Protein AF-A0A640SDG2-F1 (afdb_monomer)

Solvent-accessible surface area (backbone atoms only — not comparable to full-atom values): 14793 Å² total; per-residue (Å²): 145,79,87,80,84,84,84,91,70,93,66,76,89,73,79,76,83,73,79,71,76,51,76,63,56,60,54,54,51,51,50,49,51,54,49,51,52,50,50,49,50,49,53,54,50,51,50,51,49,53,49,52,50,50,52,52,50,49,49,55,51,47,59,53,45,56,62,67,45,41,76,68,78,42,60,81,93,48,42,68,61,50,50,51,50,50,55,52,47,52,52,52,44,48,60,65,62,51,50,73,52,47,65,57,33,44,74,77,31,81,62,46,56,59,52,52,51,54,49,52,51,52,50,51,50,53,59,69,69,43,93,72,77,80,84,62,85,67,74,74,73,64,85,88,71,46,73,69,56,55,52,49,51,50,52,53,49,39,73,68,36,67,65,57,39,50,51,51,66,54,47,55,60,50,54,50,49,52,52,51,50,56,58,48,46,56,56,44,30,74,77,33,64,92,61,23,61,66,54,51,48,50,67,66,42,47,69,62,71,62,52,75,81,80,84,77,86,79,92,82,80,84,82,87,72,86,77,81,80,80,82,84,79,82,84,81,88,79,134

Organism: NCBI:txid285557

Mean predicted aligned error: 16.57 Å

Secondary structure (DSSP, 8-state):
----------------------HHHHHHHHHHHHHHHHHHHHHHHHHHHHHHHHHHHHHHHHHHHHHHHHHHHS-GGGHHHHHHHHHHHHHHHIIIIITTTHHHHHHH-TTHHHHHHHHHHHHHHHHHHS--S----PPPP-TT--HHHHHHHHHHHHHH-HHHHHHHHHHHHHHHHHHHHHHHHHHHHHH-HHHHHHHHHHHHHHHHHTS--TTSS----------------------

Foldseek 3Di:
DDDDDDDDDPPDPPDDPPPPVPVVNVVVVVVVVVVVVVVVCCVVVVVVVVLVVVLVVLVVVLVVCLLVCLPFPDPPVCSVVSVVCVVVVCVCCCLPVVPPCVVVLVVVHVCRSSVVSVVVSVVVVVVVPPDDDDGDPDPPPPPPDDPVNVVVVVVVVCVVDPVSVVVCVVVVVVVVVLVVLVVVLVVCCVVPVPPSVVVVVCNSCVVVVVPDPPPDDDDDDDPPDDDDPPDPDDDDDDD

InterPro domains:
  IPR036259 MFS transporter superfamily [SSF103473] (37-192)

Structure (mmCIF, N/CA/C/O backbone):
data_AF-A0A640SDG2-F1
#
_entry.id   AF-A0A640SDG2-F1
#
loop_
_atom_site.group_PDB
_atom_site.id
_atom_site.type_symbol
_atom_site.label_atom_id
_atom_site.label_alt_id
_atom_site.label_comp_id
_atom_site.label_asym_id
_atom_site.label_entity_id
_atom_site.label_seq_id
_atom_site.pdbx_PDB_ins_code
_atom_site.Cartn_x
_atom_site.Cartn_y
_atom_site.Cartn_z
_atom_site.occupancy
_atom_site.B_iso_or_equiv
_atom_site.auth_seq_id
_atom_site.auth_comp_id
_atom_site.auth_asym_id
_atom_site.auth_atom_id
_atom_site.pdbx_PDB_model_num
ATOM 1 N N . MET A 1 1 ? 44.503 32.042 -88.952 1.00 49.28 1 MET A N 1
ATOM 2 C CA . MET A 1 1 ? 45.101 31.021 -88.069 1.00 49.28 1 MET A CA 1
ATOM 3 C C . MET A 1 1 ? 45.132 31.582 -86.651 1.00 49.28 1 MET A C 1
ATOM 5 O O . MET A 1 1 ? 46.146 32.123 -86.254 1.00 49.28 1 MET A O 1
ATOM 9 N N . THR A 1 2 ? 44.010 31.498 -85.928 1.00 49.41 2 THR A N 1
ATOM 10 C CA . THR A 1 2 ? 43.895 31.666 -84.464 1.00 49.41 2 THR A CA 1
ATOM 11 C C . THR A 1 2 ? 42.605 30.957 -84.025 1.00 49.41 2 THR A C 1
ATOM 13 O O . THR A 1 2 ? 41.501 31.407 -84.318 1.00 49.41 2 THR A O 1
ATOM 16 N N . ARG A 1 3 ? 42.773 29.779 -83.404 1.00 43.50 3 ARG A N 1
ATOM 17 C CA . ARG A 1 3 ? 41.792 29.092 -82.531 1.00 43.50 3 ARG A CA 1
ATOM 18 C C . ARG A 1 3 ? 41.460 30.038 -81.348 1.00 43.50 3 ARG A C 1
ATOM 20 O O . ARG A 1 3 ? 42.256 30.927 -81.083 1.00 43.50 3 ARG A O 1
ATOM 27 N N . SER A 1 4 ? 40.387 29.937 -80.568 1.00 48.06 4 SER A N 1
ATOM 28 C CA . SER A 1 4 ? 39.658 28.763 -80.098 1.00 48.06 4 SER A CA 1
ATOM 29 C C . SER A 1 4 ? 38.317 29.197 -79.498 1.00 48.06 4 SER A C 1
ATOM 31 O O . SER A 1 4 ? 38.231 30.208 -78.811 1.00 48.06 4 SER A O 1
ATOM 33 N N . THR A 1 5 ? 37.304 28.384 -79.749 1.00 53.75 5 THR A N 1
ATOM 34 C CA . THR A 1 5 ? 36.030 28.247 -79.036 1.00 53.75 5 THR A CA 1
ATOM 35 C C . THR A 1 5 ? 36.211 27.693 -77.611 1.00 53.75 5 THR A C 1
ATOM 37 O O . THR A 1 5 ? 37.223 27.033 -77.364 1.00 53.75 5 THR A O 1
ATOM 40 N N . ALA A 1 6 ? 35.163 27.851 -76.780 1.00 49.09 6 ALA A N 1
ATOM 41 C CA . ALA A 1 6 ? 34.964 27.377 -75.390 1.00 49.09 6 ALA A CA 1
ATOM 42 C C . ALA A 1 6 ? 35.659 28.256 -74.326 1.00 49.09 6 ALA A C 1
ATOM 44 O O . ALA A 1 6 ? 36.828 28.569 -74.471 1.00 49.09 6 ALA A O 1
ATOM 45 N N . GLU A 1 7 ? 34.995 28.787 -73.297 1.00 45.97 7 GLU A N 1
ATOM 46 C CA . GLU A 1 7 ? 34.097 28.114 -72.352 1.00 45.97 7 GLU A CA 1
ATOM 47 C C . GLU A 1 7 ? 32.799 28.890 -72.075 1.00 45.97 7 GLU A C 1
ATOM 49 O O . GLU A 1 7 ? 32.779 29.991 -71.525 1.00 45.97 7 GLU A O 1
ATOM 54 N N . VAL A 1 8 ? 31.694 28.232 -72.416 1.00 52.38 8 VAL A N 1
ATOM 55 C CA . VAL A 1 8 ? 30.422 28.324 -71.709 1.00 52.38 8 VAL A CA 1
ATOM 56 C C . VAL A 1 8 ? 30.519 27.314 -70.570 1.00 52.38 8 VAL A C 1
ATOM 58 O O . VAL A 1 8 ? 30.436 26.126 -70.842 1.00 52.38 8 VAL A O 1
ATOM 61 N N . GLU A 1 9 ? 30.731 27.774 -69.337 1.00 45.09 9 GLU A N 1
ATOM 62 C CA . GLU A 1 9 ? 30.294 27.105 -68.099 1.00 45.09 9 GLU A CA 1
ATOM 63 C C . GLU A 1 9 ? 30.591 28.009 -66.891 1.00 45.09 9 GLU A C 1
ATOM 65 O O . GLU A 1 9 ? 31.464 27.763 -66.065 1.00 45.09 9 GLU A O 1
ATOM 70 N N . ALA A 1 10 ? 29.795 29.070 -66.732 1.00 46.94 10 ALA A N 1
ATOM 71 C CA . ALA A 1 10 ? 29.529 29.602 -65.396 1.00 46.94 10 ALA A CA 1
ATOM 72 C C . ALA A 1 10 ? 28.563 28.631 -64.687 1.00 46.94 10 ALA A C 1
ATOM 74 O O . ALA A 1 10 ? 27.404 28.948 -64.422 1.00 46.94 10 ALA A O 1
ATOM 75 N N . GLY A 1 11 ? 29.029 27.395 -64.489 1.00 38.75 11 GLY A N 1
ATOM 76 C CA . GLY A 1 11 ? 28.372 26.374 -63.691 1.00 38.75 11 GLY A CA 1
ATOM 77 C C . GLY A 1 11 ? 28.350 26.844 -62.246 1.00 38.75 11 GLY A C 1
ATOM 78 O O . GLY A 1 11 ? 29.378 27.226 -61.687 1.00 38.75 11 GLY A O 1
ATOM 79 N N . GLY A 1 12 ? 27.155 26.883 -61.662 1.00 46.50 12 GLY A N 1
ATOM 80 C CA . GLY A 1 12 ? 26.954 27.341 -60.299 1.00 46.50 12 GLY A CA 1
ATOM 81 C C . GLY A 1 12 ? 27.865 26.609 -59.319 1.00 46.50 12 GLY A C 1
ATOM 82 O O . GLY A 1 12 ? 27.804 25.390 -59.183 1.00 46.50 12 GLY A O 1
ATOM 83 N N . THR A 1 13 ? 28.644 27.369 -58.555 1.00 45.25 13 THR A N 1
ATOM 84 C CA . THR A 1 13 ? 29.234 26.898 -57.302 1.00 45.25 13 THR A CA 1
ATOM 85 C C . THR A 1 13 ? 28.140 26.850 -56.234 1.00 45.25 13 THR A C 1
ATOM 87 O O . THR A 1 13 ? 28.127 27.626 -55.280 1.00 45.25 13 THR A O 1
ATOM 90 N N . ALA A 1 14 ? 27.173 25.960 -56.438 1.00 52.59 14 ALA A N 1
ATOM 91 C CA . ALA A 1 14 ? 26.282 25.459 -55.411 1.00 52.59 14 ALA A CA 1
ATOM 92 C C . ALA A 1 14 ? 26.784 24.059 -55.032 1.00 52.59 14 ALA A C 1
ATOM 94 O O . ALA A 1 14 ? 26.718 23.130 -55.831 1.00 52.59 14 ALA A O 1
ATOM 95 N N . GLY A 1 15 ? 27.298 23.924 -53.809 1.00 49.06 15 GLY A N 1
ATOM 96 C CA . GLY A 1 15 ? 27.843 22.677 -53.264 1.00 49.06 15 GLY A CA 1
ATOM 97 C C . GLY A 1 15 ? 29.372 22.627 -53.378 1.00 49.06 15 GLY A C 1
ATOM 98 O O . GLY A 1 15 ? 29.933 22.907 -54.421 1.00 49.06 15 GLY A O 1
ATOM 99 N N . ALA A 1 16 ? 30.151 22.332 -52.347 1.00 45.22 16 ALA A N 1
ATOM 100 C CA . ALA A 1 16 ? 29.844 21.716 -51.076 1.00 45.22 16 ALA A CA 1
ATOM 101 C C . ALA A 1 16 ? 30.536 22.522 -49.974 1.00 45.22 16 ALA A C 1
ATOM 103 O O . ALA A 1 16 ? 31.747 22.426 -49.777 1.00 45.22 16 ALA A O 1
ATOM 104 N N . GLY A 1 17 ? 29.750 23.291 -49.217 1.00 45.50 17 GLY A N 1
ATOM 105 C CA . GLY A 1 17 ? 30.105 23.561 -47.834 1.00 45.50 17 GLY A CA 1
ATOM 106 C C . GLY A 1 17 ? 30.138 22.205 -47.154 1.00 45.50 17 GLY A C 1
ATOM 107 O O . GLY A 1 17 ? 29.093 21.685 -46.770 1.00 45.50 17 GLY A O 1
ATOM 108 N N . ALA A 1 18 ? 31.318 21.586 -47.121 1.00 46.66 18 ALA A N 1
ATOM 109 C CA . ALA A 1 18 ? 31.567 20.428 -46.298 1.00 46.66 18 ALA A CA 1
ATOM 110 C C . ALA A 1 18 ? 31.087 20.831 -44.907 1.00 46.66 18 ALA A C 1
ATOM 112 O O . ALA A 1 18 ? 31.682 21.699 -44.268 1.00 46.66 18 ALA A O 1
ATOM 113 N N . LEU A 1 19 ? 29.953 20.265 -44.489 1.00 52.53 19 LEU A N 1
ATOM 114 C CA . LEU A 1 19 ? 29.495 20.262 -43.111 1.00 52.53 19 LEU A CA 1
ATOM 115 C C . LEU A 1 19 ? 30.551 19.468 -42.350 1.00 52.53 19 LEU A C 1
ATOM 117 O O . LEU A 1 19 ? 30.373 18.292 -42.041 1.00 52.53 19 LEU A O 1
ATOM 121 N N . THR A 1 20 ? 31.712 20.084 -42.143 1.00 53.16 20 THR A N 1
ATOM 122 C CA . THR A 1 20 ? 32.760 19.548 -41.309 1.00 53.16 20 THR A CA 1
ATOM 123 C C . THR A 1 20 ? 32.143 19.568 -39.932 1.00 53.16 20 THR A C 1
ATOM 125 O O . THR A 1 20 ? 31.891 20.600 -39.312 1.00 53.16 20 THR A O 1
ATOM 128 N N . TRP A 1 21 ? 31.724 18.387 -39.517 1.00 57.94 21 TRP A N 1
ATOM 129 C CA . TRP A 1 21 ? 31.191 18.133 -38.203 1.00 57.94 21 TRP A CA 1
ATOM 130 C C . TRP A 1 21 ? 32.343 18.412 -37.236 1.00 57.94 21 TRP A C 1
ATOM 132 O O . TRP A 1 21 ? 33.214 17.575 -37.014 1.00 57.94 21 TRP A O 1
ATOM 142 N N . HIS A 1 22 ? 32.440 19.657 -36.769 1.00 62.84 22 HIS A N 1
ATOM 143 C CA . HIS A 1 22 ? 33.517 20.095 -35.895 1.00 62.84 22 HIS A CA 1
ATOM 144 C C . HIS A 1 22 ? 33.451 19.204 -34.652 1.00 62.84 22 HIS A C 1
ATOM 146 O O . HIS A 1 22 ? 32.383 19.079 -34.055 1.00 62.84 22 HIS A O 1
ATOM 152 N N . GLY A 1 23 ? 34.561 18.580 -34.243 1.00 65.00 23 GLY A N 1
ATOM 153 C CA . GLY A 1 23 ? 34.594 17.609 -33.135 1.00 65.00 23 GLY A CA 1
ATOM 154 C C . GLY A 1 23 ? 33.992 18.105 -31.804 1.00 65.00 23 GLY A C 1
ATOM 155 O O . GLY A 1 23 ? 33.688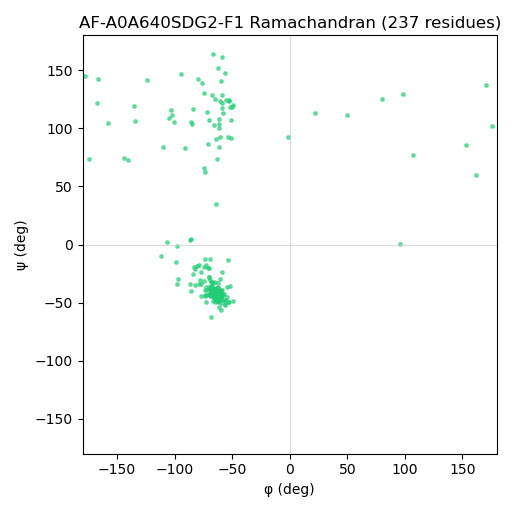 17.303 -30.924 1.00 65.00 23 GLY A O 1
ATOM 156 N N . GLY A 1 24 ? 33.754 19.414 -31.661 1.00 73.88 24 GLY A N 1
ATOM 157 C CA . GLY A 1 24 ? 32.971 20.004 -30.573 1.00 73.88 24 GLY A CA 1
ATOM 158 C C . GLY A 1 24 ? 31.475 19.655 -30.592 1.00 73.88 24 GLY A C 1
ATOM 159 O O . GLY A 1 24 ? 30.906 19.429 -29.527 1.00 73.88 24 GLY A O 1
ATOM 160 N N . PHE A 1 25 ? 30.839 19.535 -31.762 1.00 78.25 25 PHE A N 1
ATOM 161 C CA . PHE A 1 25 ? 29.411 19.213 -31.869 1.00 78.25 25 PHE A CA 1
ATOM 162 C C . PHE A 1 25 ? 29.109 17.803 -31.345 1.00 78.25 25 PHE A C 1
ATOM 164 O O . PHE A 1 25 ? 28.168 17.630 -30.578 1.00 78.25 25 PHE A O 1
ATOM 171 N N . GLY A 1 26 ? 29.957 16.815 -31.648 1.00 79.19 26 GLY A N 1
ATOM 172 C CA . GLY A 1 26 ? 29.796 15.453 -31.123 1.00 79.19 26 GLY A CA 1
ATOM 173 C C . GLY A 1 26 ? 29.890 15.366 -29.601 1.00 79.19 26 GLY A C 1
ATOM 174 O O . GLY A 1 26 ? 29.133 14.629 -28.975 1.00 79.19 26 GLY A O 1
ATOM 175 N N . ARG A 1 27 ? 30.765 16.172 -28.986 1.00 84.56 27 ARG A N 1
ATOM 176 C CA . ARG A 1 27 ? 30.895 16.249 -27.522 1.00 84.56 27 ARG A CA 1
ATOM 177 C C . ARG A 1 27 ? 29.683 16.918 -26.877 1.00 84.56 27 ARG A C 1
ATOM 179 O O . ARG A 1 27 ? 29.195 16.426 -25.864 1.00 84.56 27 ARG A O 1
ATOM 186 N N . LEU A 1 28 ? 29.183 18.004 -27.468 1.00 87.25 28 LEU A N 1
ATOM 187 C CA . LEU A 1 28 ? 27.978 18.692 -26.994 1.00 87.25 28 LEU A CA 1
ATOM 188 C C . LEU A 1 28 ? 26.733 17.813 -27.144 1.00 87.25 28 LEU A C 1
ATOM 190 O O . LEU A 1 28 ? 25.933 17.715 -26.217 1.00 87.25 28 LEU A O 1
ATOM 194 N N . TRP A 1 29 ? 26.600 17.126 -28.278 1.00 86.75 29 TRP A N 1
ATOM 195 C CA . TRP A 1 29 ? 25.501 16.203 -28.532 1.00 86.75 29 TRP A CA 1
ATOM 196 C C . TRP A 1 29 ? 25.543 14.995 -27.587 1.00 86.75 29 TRP A C 1
ATOM 198 O O . TRP A 1 29 ? 24.527 14.656 -26.987 1.00 86.75 29 TRP A O 1
ATOM 208 N N . GLY A 1 30 ? 26.722 14.403 -27.364 1.00 84.06 30 GLY A N 1
ATOM 209 C CA . GLY A 1 30 ? 26.905 13.317 -26.397 1.00 84.06 30 GLY A CA 1
ATOM 210 C C . GLY A 1 30 ? 26.589 13.738 -24.958 1.00 84.06 30 GLY A C 1
ATOM 211 O O . GLY A 1 30 ? 25.882 13.023 -24.253 1.00 84.06 30 GLY A O 1
ATOM 212 N N . ALA A 1 31 ? 27.033 14.925 -24.532 1.00 87.56 31 ALA A N 1
ATOM 213 C CA . ALA A 1 31 ? 26.693 15.474 -23.218 1.00 87.56 31 ALA A CA 1
ATOM 214 C C . ALA A 1 31 ? 25.181 15.719 -23.069 1.00 87.56 31 ALA A C 1
ATOM 216 O O . ALA A 1 31 ? 24.605 15.395 -22.031 1.00 87.56 31 ALA A O 1
ATOM 217 N N . ALA A 1 32 ? 24.523 16.233 -24.113 1.00 83.25 32 ALA A N 1
ATOM 218 C CA . ALA A 1 32 ? 23.078 16.431 -24.124 1.00 83.25 32 ALA A CA 1
ATOM 219 C C . ALA A 1 32 ? 22.311 15.100 -24.072 1.00 83.25 32 ALA A C 1
ATOM 221 O O . ALA A 1 32 ? 21.354 14.986 -23.311 1.00 83.25 32 ALA A O 1
ATOM 222 N N . ALA A 1 33 ? 22.748 14.082 -24.819 1.00 80.81 33 ALA A N 1
ATOM 223 C CA . ALA A 1 33 ? 22.153 12.748 -24.789 1.00 80.81 33 ALA A CA 1
ATOM 224 C C . ALA A 1 33 ? 22.291 12.096 -23.403 1.00 80.81 33 ALA A C 1
ATOM 226 O O . ALA A 1 33 ? 21.307 11.602 -22.858 1.00 80.81 33 ALA A O 1
ATOM 227 N N . VAL A 1 34 ? 23.478 12.169 -22.790 1.00 87.06 34 VAL A N 1
ATOM 228 C CA . VAL A 1 34 ? 23.730 11.658 -21.431 1.00 87.06 34 VAL A CA 1
ATOM 229 C C . VAL A 1 34 ? 22.912 12.416 -20.382 1.00 87.06 34 VAL A C 1
ATOM 231 O O . VAL A 1 34 ? 22.316 11.789 -19.508 1.00 87.06 34 VAL A O 1
ATOM 234 N N . SER A 1 35 ? 22.823 13.747 -20.480 1.00 89.38 35 SER A N 1
ATOM 235 C CA . SER A 1 35 ? 21.997 14.556 -19.574 1.00 89.38 35 SER A CA 1
ATOM 236 C C . SER A 1 35 ? 20.523 14.191 -19.695 1.00 89.38 35 SER A C 1
ATOM 238 O O . SER A 1 35 ? 19.885 13.915 -18.689 1.00 89.38 35 SER A O 1
ATOM 240 N N . ARG A 1 36 ? 19.988 14.122 -20.921 1.00 82.81 36 ARG A N 1
ATOM 241 C CA . ARG A 1 36 ? 18.572 13.804 -21.163 1.00 82.81 36 ARG A CA 1
ATOM 242 C C . ARG A 1 36 ? 18.220 12.380 -20.767 1.00 82.81 36 ARG A C 1
ATOM 244 O O . ARG A 1 36 ? 17.119 12.149 -20.280 1.00 82.81 36 ARG A O 1
ATOM 251 N N . PHE A 1 37 ? 19.153 11.447 -20.923 1.00 77.44 37 PHE A N 1
ATOM 252 C CA . PHE A 1 37 ? 19.015 10.099 -20.390 1.00 77.44 37 PHE A CA 1
ATOM 253 C C . PHE A 1 37 ? 18.956 10.109 -18.856 1.00 77.44 37 PHE A C 1
ATOM 255 O O . PHE A 1 37 ? 18.077 9.480 -18.273 1.00 77.44 37 PHE A O 1
ATOM 262 N N . GLY A 1 38 ? 19.827 10.882 -18.200 1.00 79.12 38 GLY A N 1
ATOM 263 C CA . GLY A 1 38 ? 19.798 11.089 -16.750 1.00 79.12 38 GLY A CA 1
ATOM 264 C C . GLY A 1 38 ? 18.514 11.761 -16.253 1.00 79.12 38 GLY A C 1
ATOM 265 O O . GLY A 1 38 ? 17.973 11.348 -15.231 1.00 79.12 38 GLY A O 1
ATOM 266 N N . ASP A 1 39 ? 17.994 12.748 -16.983 1.00 80.19 39 ASP A N 1
ATOM 267 C CA . ASP A 1 39 ? 16.737 13.435 -16.672 1.00 80.19 39 ASP A CA 1
ATOM 268 C C . ASP A 1 39 ? 15.530 12.510 -16.849 1.00 80.19 39 ASP A C 1
ATOM 270 O O . ASP A 1 39 ? 14.632 12.512 -16.011 1.00 80.19 39 ASP A O 1
ATOM 274 N N . ALA A 1 40 ? 15.529 11.681 -17.898 1.00 70.81 40 ALA A N 1
ATOM 275 C CA . ALA A 1 40 ? 14.506 10.663 -18.108 1.00 70.81 40 ALA A CA 1
ATOM 276 C C . ALA A 1 40 ? 14.516 9.640 -16.966 1.00 70.81 40 ALA A C 1
ATOM 278 O O . ALA A 1 40 ? 13.479 9.423 -16.347 1.00 70.81 40 ALA A O 1
ATOM 279 N N . LEU A 1 41 ? 15.693 9.103 -16.618 1.00 75.06 41 LEU A N 1
ATOM 280 C CA . LEU A 1 41 ? 15.877 8.198 -15.480 1.00 75.06 41 LEU A CA 1
ATOM 281 C C . LEU A 1 41 ? 15.405 8.825 -14.171 1.00 75.06 41 LEU A C 1
ATOM 283 O O . LEU A 1 41 ? 14.670 8.189 -13.426 1.00 75.06 41 LEU A O 1
ATOM 287 N N . ARG A 1 42 ? 15.797 10.067 -13.877 1.00 76.69 42 ARG A N 1
ATOM 288 C CA . ARG A 1 42 ? 15.385 10.756 -12.647 1.00 76.69 42 ARG A CA 1
ATOM 289 C C . ARG A 1 42 ? 13.890 11.022 -12.631 1.00 76.69 42 ARG A C 1
ATOM 291 O O . ARG A 1 42 ? 13.259 10.748 -11.621 1.00 76.69 42 ARG A O 1
ATOM 298 N N . GLY A 1 43 ? 13.329 11.518 -13.729 1.00 76.31 43 GLY A N 1
ATOM 299 C CA . GLY A 1 43 ? 11.905 11.805 -13.842 1.00 76.31 43 GLY A CA 1
ATOM 300 C C . GLY A 1 43 ? 11.068 10.550 -13.628 1.00 76.31 43 GLY A C 1
ATOM 301 O O . GLY A 1 43 ? 10.252 10.506 -12.715 1.00 76.31 43 GLY A O 1
ATOM 302 N N . THR A 1 44 ? 11.309 9.494 -14.406 1.00 80.06 44 THR A N 1
ATOM 303 C CA . THR A 1 44 ? 10.496 8.278 -14.316 1.00 80.06 44 THR A CA 1
ATOM 304 C C . THR A 1 44 ? 10.793 7.473 -13.056 1.00 80.06 44 THR A C 1
ATOM 306 O O . THR A 1 44 ? 9.854 7.040 -12.393 1.00 80.06 44 THR A O 1
ATOM 309 N N . ALA A 1 45 ? 12.062 7.289 -12.676 1.00 81.75 45 ALA A N 1
ATOM 310 C CA . ALA A 1 45 ? 12.395 6.478 -11.506 1.00 81.75 45 ALA A CA 1
ATOM 311 C C . ALA A 1 45 ? 11.963 7.153 -10.201 1.00 81.75 45 ALA A C 1
ATOM 313 O O . ALA A 1 45 ? 11.383 6.483 -9.353 1.00 81.75 45 ALA A O 1
ATOM 314 N N . LEU A 1 46 ? 12.179 8.465 -10.031 1.00 86.00 46 LEU A N 1
ATOM 315 C CA . LEU A 1 46 ? 11.733 9.150 -8.812 1.00 86.00 46 LEU A CA 1
ATOM 316 C C . LEU A 1 46 ? 10.211 9.201 -8.725 1.00 86.00 46 LEU A C 1
ATOM 318 O O . LEU A 1 46 ? 9.676 9.002 -7.640 1.00 86.00 46 LEU A O 1
ATOM 322 N N . SER A 1 47 ? 9.506 9.416 -9.839 1.00 83.88 47 SER A N 1
ATOM 323 C CA . SER A 1 47 ? 8.041 9.371 -9.842 1.00 83.88 47 SER A CA 1
ATOM 324 C C . SER A 1 47 ? 7.506 7.983 -9.497 1.00 83.88 47 SER A C 1
ATOM 326 O O . SER A 1 47 ? 6.581 7.884 -8.697 1.00 83.88 47 SER A O 1
ATOM 328 N N . LEU A 1 48 ? 8.101 6.912 -10.032 1.00 84.94 48 LEU A N 1
ATOM 329 C CA . LEU A 1 48 ? 7.707 5.541 -9.693 1.00 84.94 48 LEU A CA 1
ATOM 330 C C . LEU A 1 48 ? 8.049 5.178 -8.245 1.00 84.94 48 LEU A C 1
ATOM 332 O O . LEU A 1 48 ? 7.241 4.532 -7.581 1.00 84.94 48 LEU A O 1
ATOM 336 N N . LEU A 1 49 ? 9.198 5.623 -7.731 1.00 87.81 49 LEU A N 1
ATOM 337 C CA . LEU A 1 49 ? 9.564 5.450 -6.324 1.00 87.81 49 LEU A CA 1
ATOM 338 C C . LEU A 1 49 ? 8.599 6.199 -5.407 1.00 87.81 49 LEU A C 1
ATOM 340 O O . LEU A 1 49 ? 8.110 5.622 -4.442 1.00 87.81 49 LEU A O 1
ATOM 344 N N . ALA A 1 50 ? 8.287 7.457 -5.722 1.00 89.44 50 ALA A N 1
ATOM 345 C CA . ALA A 1 50 ? 7.340 8.259 -4.957 1.00 89.44 50 ALA A CA 1
ATOM 346 C C . ALA A 1 50 ? 5.935 7.640 -4.974 1.00 89.44 50 ALA A C 1
ATOM 348 O O . ALA A 1 50 ? 5.288 7.572 -3.931 1.00 89.44 50 ALA A O 1
ATOM 349 N N . LEU A 1 51 ? 5.484 7.145 -6.130 1.00 89.62 51 LEU A N 1
ATOM 350 C CA . LEU A 1 51 ? 4.197 6.467 -6.268 1.00 89.62 51 LEU A CA 1
ATOM 351 C C . LEU A 1 51 ? 4.162 5.158 -5.472 1.00 89.62 51 LEU A C 1
ATOM 353 O O . LEU A 1 51 ? 3.252 4.956 -4.677 1.00 89.62 51 LEU A O 1
ATOM 357 N N . SER A 1 52 ? 5.174 4.303 -5.628 1.00 88.00 52 SER A N 1
ATOM 358 C CA . SER A 1 52 ? 5.269 3.029 -4.902 1.00 88.00 52 SER A CA 1
ATOM 359 C C . SER A 1 52 ? 5.334 3.254 -3.391 1.00 88.00 52 SER A C 1
ATOM 361 O O . SER A 1 52 ? 4.681 2.551 -2.624 1.00 88.00 52 SER A O 1
ATOM 363 N N . PHE A 1 53 ? 6.068 4.281 -2.956 1.00 92.00 53 PHE A N 1
ATOM 364 C CA . PHE A 1 53 ? 6.124 4.700 -1.560 1.00 92.00 53 PHE A CA 1
ATOM 365 C C . PHE A 1 53 ? 4.756 5.161 -1.047 1.00 92.00 53 PHE A C 1
ATOM 367 O O . PHE A 1 53 ? 4.340 4.757 0.040 1.00 92.00 53 PHE A O 1
ATOM 374 N N . ALA A 1 54 ? 4.037 5.977 -1.822 1.00 93.31 54 ALA A N 1
ATOM 375 C CA . ALA A 1 54 ? 2.705 6.448 -1.457 1.00 93.31 54 ALA A CA 1
ATOM 376 C C . ALA A 1 54 ? 1.704 5.288 -1.332 1.00 93.31 54 ALA A C 1
ATOM 378 O O . ALA A 1 54 ? 0.998 5.207 -0.329 1.00 93.31 54 ALA A O 1
ATOM 379 N N . LEU A 1 55 ? 1.692 4.367 -2.299 1.00 89.94 55 LEU A N 1
ATOM 380 C CA . LEU A 1 55 ? 0.815 3.192 -2.287 1.00 89.94 55 LEU A CA 1
ATOM 381 C C . LEU A 1 55 ? 1.135 2.260 -1.111 1.00 89.94 55 LEU A C 1
ATOM 383 O O . LEU A 1 55 ? 0.240 1.895 -0.357 1.00 89.94 55 LEU A O 1
ATOM 387 N N . THR A 1 56 ? 2.418 1.980 -0.859 1.00 90.31 56 THR A N 1
ATOM 388 C CA . THR A 1 56 ? 2.854 1.160 0.291 1.00 90.31 56 THR A CA 1
ATOM 389 C C . THR A 1 56 ? 2.483 1.804 1.628 1.00 90.31 56 THR A C 1
ATOM 391 O O . THR A 1 56 ? 2.071 1.132 2.575 1.00 90.31 56 THR A O 1
ATOM 394 N N . THR A 1 57 ? 2.610 3.129 1.722 1.00 92.19 57 THR A N 1
ATOM 395 C CA . THR A 1 57 ? 2.186 3.877 2.911 1.00 92.19 57 THR A CA 1
ATOM 396 C C . THR A 1 57 ? 0.685 3.730 3.126 1.00 92.19 57 THR A C 1
ATOM 398 O O . THR A 1 57 ? 0.246 3.478 4.246 1.00 92.19 57 THR A O 1
ATOM 401 N N . LEU A 1 58 ? -0.104 3.855 2.059 1.00 90.62 58 LEU A N 1
ATOM 402 C CA . LEU A 1 58 ? -1.552 3.725 2.127 1.00 90.62 58 LEU A CA 1
ATOM 403 C C . LEU A 1 58 ? -1.980 2.303 2.513 1.00 90.62 58 LEU A C 1
ATOM 405 O O . LEU A 1 58 ? -2.858 2.160 3.362 1.00 90.62 58 LEU A O 1
ATOM 409 N N . GLN A 1 59 ? -1.286 1.282 2.004 1.00 90.19 59 GLN A N 1
ATOM 410 C CA . GLN A 1 59 ? -1.438 -0.112 2.433 1.00 90.19 59 GLN A CA 1
ATOM 411 C C . GLN A 1 59 ? -1.222 -0.271 3.927 1.00 90.19 59 GLN A C 1
ATOM 413 O O . GLN A 1 59 ? -2.080 -0.769 4.647 1.00 90.19 59 GLN A O 1
ATOM 418 N N . THR A 1 60 ? -0.092 0.243 4.407 1.00 90.75 60 THR A N 1
ATOM 419 C CA . THR A 1 60 ? 0.295 0.136 5.811 1.00 90.75 60 THR A CA 1
ATOM 420 C C . THR A 1 60 ? -0.736 0.821 6.708 1.00 90.75 60 THR A C 1
ATOM 422 O O . THR A 1 60 ? -1.085 0.315 7.773 1.00 90.75 60 THR A O 1
ATOM 425 N N . LEU A 1 61 ? -1.249 1.982 6.294 1.00 89.75 61 LEU A N 1
ATOM 426 C CA . LEU A 1 61 ? -2.314 2.680 7.015 1.00 89.75 61 LEU A CA 1
ATOM 427 C C . LEU A 1 61 ? -3.618 1.883 7.015 1.00 89.75 61 LEU A C 1
ATOM 429 O O . LEU A 1 61 ? -4.266 1.807 8.055 1.00 89.75 61 LEU A O 1
ATOM 433 N N . PHE A 1 62 ? -3.988 1.288 5.882 1.00 88.88 62 PHE A N 1
ATOM 434 C CA . PHE A 1 62 ? -5.187 0.468 5.762 1.00 88.88 62 PHE A CA 1
ATOM 435 C C . PHE A 1 62 ? -5.123 -0.773 6.659 1.00 88.88 62 PHE A C 1
ATOM 437 O O . PHE A 1 62 ? -6.050 -0.995 7.433 1.00 88.88 62 PHE A O 1
ATOM 444 N N . ASP A 1 63 ? -4.022 -1.525 6.638 1.00 90.31 63 ASP A N 1
ATOM 445 C CA . ASP A 1 63 ? -3.851 -2.738 7.449 1.00 90.31 63 ASP A CA 1
ATOM 446 C C . ASP A 1 63 ? -3.907 -2.429 8.957 1.00 90.31 63 ASP A C 1
ATOM 448 O O . ASP A 1 63 ? -4.589 -3.107 9.736 1.00 90.31 63 ASP A O 1
ATOM 452 N N . ASN A 1 64 ? -3.251 -1.339 9.372 1.00 89.75 64 ASN A N 1
ATOM 453 C CA . ASN A 1 64 ? -3.304 -0.860 10.753 1.00 89.75 64 ASN A CA 1
ATOM 454 C C . ASN A 1 64 ? -4.706 -0.361 11.137 1.00 89.75 64 ASN A C 1
ATOM 456 O O . ASN A 1 64 ? -5.162 -0.597 12.253 1.00 89.75 64 ASN A O 1
ATOM 460 N N . ALA A 1 65 ? -5.410 0.321 10.231 1.00 88.06 65 ALA A N 1
ATOM 461 C CA . ALA A 1 65 ? -6.766 0.799 10.484 1.00 88.06 65 ALA A CA 1
ATOM 462 C C . ALA A 1 65 ? -7.773 -0.357 10.572 1.00 88.06 65 ALA A C 1
ATOM 464 O O . ALA A 1 65 ? -8.610 -0.357 11.471 1.00 88.06 65 ALA A O 1
ATOM 465 N N . ALA A 1 66 ? -7.680 -1.352 9.687 1.00 88.94 66 ALA A N 1
ATOM 466 C CA . ALA A 1 66 ? -8.572 -2.508 9.662 1.00 88.94 66 ALA A CA 1
ATOM 467 C C . ALA A 1 66 ? -8.514 -3.293 10.981 1.00 88.94 66 ALA A C 1
ATOM 469 O O . ALA A 1 66 ? -9.549 -3.638 11.552 1.00 88.94 66 ALA A O 1
ATOM 470 N N . THR A 1 67 ? -7.306 -3.504 11.508 1.00 89.19 67 THR A N 1
ATOM 471 C CA . THR A 1 67 ? -7.095 -4.179 12.796 1.00 89.19 67 THR A CA 1
ATOM 472 C C . THR A 1 67 ? -7.478 -3.296 13.989 1.00 89.19 67 THR A C 1
ATOM 474 O O . THR A 1 67 ? -8.109 -3.780 14.929 1.00 89.19 67 THR A O 1
ATOM 477 N N . ALA A 1 68 ? -7.184 -1.991 13.950 1.00 88.88 68 ALA A N 1
ATOM 478 C CA . ALA A 1 68 ? -7.539 -1.055 15.022 1.00 88.88 68 ALA A CA 1
ATOM 479 C C . ALA A 1 68 ? -9.051 -0.784 15.138 1.00 88.88 68 ALA A C 1
ATOM 481 O O . ALA A 1 68 ? -9.544 -0.519 16.236 1.00 88.88 68 ALA A O 1
ATOM 482 N N . LEU A 1 69 ? -9.792 -0.847 14.027 1.00 86.06 69 LEU A N 1
ATOM 483 C CA . LEU A 1 69 ? -11.247 -0.661 13.992 1.00 86.06 69 LEU A CA 1
ATOM 484 C C . LEU A 1 69 ? -12.020 -1.927 14.369 1.00 86.06 69 LEU A C 1
ATOM 486 O O . LEU A 1 69 ? -13.167 -1.830 14.799 1.00 86.06 69 LEU A O 1
ATOM 490 N N . LEU A 1 70 ? -11.406 -3.106 14.259 1.00 89.19 70 LEU A N 1
ATOM 491 C CA . LEU A 1 70 ? -12.036 -4.385 14.578 1.00 89.19 70 LEU A CA 1
ATOM 492 C C . LEU A 1 70 ? -12.739 -4.427 15.959 1.00 89.19 70 LEU A C 1
ATOM 494 O O . LEU A 1 70 ? -13.915 -4.795 15.997 1.00 89.19 70 LEU A O 1
ATOM 498 N N . PRO A 1 71 ? -12.113 -3.995 17.079 1.00 87.06 71 PRO A N 1
ATOM 499 C CA . PRO A 1 71 ? -12.759 -3.976 18.398 1.00 87.06 71 PRO A CA 1
ATOM 500 C C . PRO A 1 71 ? -13.883 -2.947 18.549 1.00 87.06 71 PRO A C 1
ATOM 502 O O . PRO A 1 71 ? -14.616 -2.984 19.534 1.00 87.06 71 PRO A O 1
ATOM 505 N N . VAL A 1 72 ? -14.007 -2.012 17.606 1.00 85.25 72 VAL A N 1
ATOM 506 C CA . VAL A 1 72 ? -15.067 -0.999 17.578 1.00 85.25 72 VAL A CA 1
ATOM 507 C C . VAL A 1 72 ? -16.303 -1.552 16.862 1.00 85.25 72 VAL A C 1
ATOM 509 O O . VAL A 1 72 ? -17.423 -1.249 17.257 1.00 85.25 72 VAL A O 1
ATOM 512 N N . VAL A 1 73 ? -16.119 -2.397 15.844 1.00 84.44 73 VAL A N 1
ATOM 513 C CA . VAL A 1 73 ? -17.210 -2.881 14.977 1.00 84.44 73 VAL A CA 1
ATOM 514 C C . VAL A 1 73 ? -17.749 -4.269 15.344 1.00 84.44 73 VAL A C 1
ATOM 516 O O . VAL A 1 73 ? -18.827 -4.637 14.881 1.00 84.44 73 VAL A O 1
ATOM 519 N N . VAL A 1 74 ? -17.037 -5.041 16.172 1.00 87.69 74 VAL A N 1
ATOM 520 C CA . VAL A 1 74 ? -17.425 -6.405 16.576 1.00 87.69 74 VAL A CA 1
ATOM 521 C C . VAL A 1 74 ? -17.508 -6.518 18.110 1.00 87.69 74 VAL A C 1
ATOM 523 O O . VAL A 1 74 ? -16.670 -5.941 18.803 1.00 87.69 74 VAL A O 1
ATOM 526 N N . PRO A 1 75 ? -18.488 -7.259 18.672 1.00 88.12 75 PRO A N 1
ATOM 527 C CA . PRO A 1 75 ? -18.542 -7.551 20.108 1.00 88.12 75 PRO A CA 1
ATOM 528 C C . PRO A 1 75 ? -17.324 -8.360 20.592 1.00 88.12 75 PRO A C 1
ATOM 530 O O . PRO A 1 75 ? -16.742 -9.136 19.832 1.00 88.12 75 PRO A O 1
ATOM 533 N N . GLN A 1 76 ? -16.951 -8.192 21.869 1.00 88.88 76 GLN A N 1
ATOM 534 C CA . GLN A 1 76 ? -15.723 -8.748 22.467 1.00 88.88 76 GLN A CA 1
ATOM 535 C C . GLN A 1 76 ? -15.597 -10.269 22.280 1.00 88.88 76 GLN A C 1
ATOM 537 O O . GLN A 1 76 ? -14.506 -10.768 22.018 1.00 88.88 76 GLN A O 1
ATOM 542 N N . GLU A 1 77 ? -16.711 -10.998 22.346 1.00 92.38 77 GLU A N 1
ATOM 543 C CA . GLU A 1 77 ? -16.756 -12.463 22.276 1.00 92.38 77 GLU A CA 1
ATOM 544 C C . GLU A 1 77 ? -16.442 -13.002 20.872 1.00 92.38 77 GLU A C 1
ATOM 546 O O . GLU A 1 77 ? -16.086 -14.168 20.717 1.00 92.38 77 GLU A O 1
ATOM 551 N N . ALA A 1 78 ? -16.574 -12.164 19.840 1.00 92.00 78 ALA A N 1
ATOM 552 C CA . ALA A 1 78 ? -16.333 -12.538 18.450 1.00 92.00 78 ALA A CA 1
ATOM 553 C C . ALA A 1 78 ? -15.025 -11.958 17.882 1.00 92.00 78 ALA A C 1
ATOM 555 O O . ALA A 1 78 ? -14.736 -12.186 16.706 1.00 92.00 78 ALA A O 1
ATOM 556 N N . LEU A 1 79 ? -14.226 -11.237 18.682 1.00 92.38 79 LEU A N 1
ATOM 557 C CA . LEU A 1 79 ? -13.008 -10.568 18.207 1.00 92.38 79 LEU A CA 1
ATOM 558 C C . LEU A 1 79 ? -11.958 -11.535 17.678 1.00 92.38 79 LEU A C 1
ATOM 560 O O . LEU A 1 79 ? -11.402 -11.282 16.614 1.00 92.38 79 LEU A O 1
ATOM 564 N N . ASP A 1 80 ? -11.734 -12.655 18.359 1.00 94.12 80 ASP A N 1
ATOM 565 C CA . ASP A 1 80 ? -10.742 -13.641 17.925 1.00 94.12 80 ASP A CA 1
ATOM 566 C C . ASP A 1 80 ? -11.107 -14.217 16.553 1.00 94.12 80 ASP A C 1
ATOM 568 O O . ASP A 1 80 ? -10.280 -14.272 15.640 1.00 94.12 80 ASP A O 1
ATOM 572 N N . LEU A 1 81 ? -12.384 -14.567 16.371 1.00 94.06 81 LEU A N 1
ATOM 573 C CA . LEU A 1 81 ? -12.895 -15.077 15.102 1.00 94.06 81 LEU A CA 1
ATOM 574 C C . LEU A 1 81 ? -12.869 -14.002 14.007 1.00 94.06 81 LEU A C 1
ATOM 576 O O . LEU A 1 81 ? -12.540 -14.302 12.859 1.00 94.06 81 LEU A O 1
ATOM 580 N N . ALA A 1 82 ? -13.215 -12.758 14.337 1.00 90.25 82 ALA A N 1
ATOM 581 C CA . ALA A 1 82 ? -13.175 -11.646 13.396 1.00 90.25 82 ALA A CA 1
ATOM 582 C C . ALA A 1 82 ? -11.737 -11.320 12.963 1.00 90.25 82 ALA A C 1
ATOM 584 O O . ALA A 1 82 ? -11.499 -11.102 11.778 1.00 90.25 82 ALA A O 1
ATOM 585 N N . ASN A 1 83 ? -10.772 -11.377 13.885 1.00 93.25 83 ASN A N 1
ATOM 586 C CA . ASN A 1 83 ? -9.359 -11.135 13.611 1.00 93.25 83 ASN A CA 1
ATOM 587 C C . ASN A 1 83 ? -8.771 -12.249 12.741 1.00 93.25 83 ASN A C 1
ATOM 589 O O . ASN A 1 83 ? -8.114 -11.978 11.738 1.00 93.25 83 ASN A O 1
ATOM 593 N N . ALA A 1 84 ? -9.084 -13.507 13.063 1.00 93.44 84 ALA A N 1
ATOM 594 C CA . ALA A 1 84 ? -8.682 -14.649 12.250 1.00 93.44 84 ALA A CA 1
ATOM 595 C C . ALA A 1 84 ? -9.246 -14.556 10.823 1.00 93.44 84 ALA A C 1
ATOM 597 O O . ALA A 1 84 ? -8.516 -14.773 9.855 1.00 93.44 84 ALA A O 1
ATOM 598 N N . ARG A 1 85 ? -10.527 -14.189 10.672 1.00 93.12 85 ARG A N 1
ATOM 599 C CA . ARG A 1 85 ? -11.159 -13.985 9.357 1.00 93.12 85 ARG A CA 1
ATOM 600 C C . ARG A 1 85 ? -10.535 -12.830 8.585 1.00 93.12 85 ARG A C 1
ATOM 602 O O . ARG A 1 85 ? -10.328 -12.978 7.386 1.00 93.12 85 ARG A O 1
ATOM 609 N N . LEU A 1 86 ? -10.229 -11.718 9.253 1.00 92.00 86 LEU A N 1
ATOM 610 C CA . LEU A 1 86 ? -9.579 -10.562 8.642 1.00 92.00 86 LEU A CA 1
ATOM 611 C C . LEU A 1 86 ? -8.195 -10.941 8.097 1.00 92.00 86 LEU A C 1
ATOM 613 O O . LEU A 1 86 ? -7.956 -10.792 6.901 1.00 92.00 86 LEU A O 1
ATOM 617 N N . MET A 1 87 ? -7.339 -11.529 8.938 1.00 91.31 87 MET A N 1
ATOM 618 C CA . MET A 1 87 ? -5.984 -11.944 8.556 1.00 91.31 87 MET A CA 1
ATOM 619 C C . MET A 1 87 ? -5.999 -12.990 7.437 1.00 91.31 87 MET A C 1
ATOM 621 O O . MET A 1 87 ? -5.304 -12.848 6.433 1.00 91.31 87 MET A O 1
ATOM 625 N N . THR A 1 88 ? -6.847 -14.015 7.566 1.00 91.56 88 THR A N 1
ATOM 626 C CA . THR A 1 88 ? -6.982 -15.059 6.539 1.00 91.56 88 THR A CA 1
ATOM 627 C C . THR A 1 88 ? -7.522 -14.476 5.233 1.00 91.56 88 THR A C 1
ATOM 629 O O . THR A 1 88 ? -7.053 -14.829 4.154 1.00 91.56 88 THR A O 1
ATOM 632 N N . GLY A 1 89 ? -8.489 -13.560 5.313 1.00 90.25 89 GLY A N 1
ATOM 633 C CA . GLY A 1 89 ? -9.051 -12.870 4.157 1.00 90.25 89 GLY A CA 1
ATOM 634 C C . GLY A 1 89 ? -8.016 -12.017 3.426 1.00 90.25 89 GLY A C 1
ATOM 635 O O . GLY A 1 89 ? -7.951 -12.084 2.199 1.00 90.25 89 GLY A O 1
ATOM 636 N N . GLN A 1 90 ? -7.181 -11.271 4.157 1.00 90.00 90 GLN A N 1
ATOM 637 C CA . GLN A 1 90 ? -6.086 -10.479 3.586 1.00 90.00 90 GLN A CA 1
ATOM 638 C C . GLN A 1 90 ? -5.062 -11.370 2.874 1.00 90.00 90 GLN A C 1
ATOM 640 O O . GLN A 1 90 ? -4.741 -11.112 1.716 1.00 90.00 90 GLN A O 1
ATOM 645 N N . GLU A 1 91 ? -4.622 -12.461 3.505 1.00 87.81 91 GLU A N 1
ATOM 646 C CA . GLU A 1 91 ? -3.669 -13.402 2.900 1.00 87.81 91 GLU A CA 1
ATOM 647 C C . GLU A 1 91 ? -4.232 -14.092 1.653 1.00 87.81 91 GLU A C 1
ATOM 649 O O . GLU A 1 91 ? -3.585 -14.123 0.606 1.00 87.81 91 GLU A O 1
ATOM 654 N N . LEU A 1 92 ? -5.458 -14.620 1.726 1.00 88.00 92 LEU A N 1
ATOM 655 C CA . LEU A 1 92 ? -6.089 -15.289 0.585 1.00 88.00 92 LEU A CA 1
ATOM 656 C C . LEU A 1 92 ? -6.323 -14.314 -0.570 1.00 88.00 92 LEU A C 1
ATOM 658 O O . LEU A 1 92 ? -6.011 -14.628 -1.718 1.00 88.00 92 LEU A O 1
ATOM 662 N N . THR A 1 93 ? -6.830 -13.117 -0.279 1.00 86.44 93 THR A N 1
ATOM 663 C CA . THR A 1 93 ? -7.069 -12.100 -1.308 1.00 86.44 93 THR A CA 1
ATOM 664 C C . THR A 1 93 ? -5.749 -11.646 -1.929 1.00 86.44 93 THR A C 1
ATOM 666 O O . THR A 1 93 ? -5.629 -11.625 -3.152 1.00 86.44 93 THR A O 1
ATOM 669 N N . GLY A 1 94 ? -4.724 -11.368 -1.119 1.00 81.12 94 GLY A N 1
ATOM 670 C CA . GLY A 1 94 ? -3.403 -10.972 -1.606 1.00 81.12 94 GLY A CA 1
ATOM 671 C C . GLY A 1 94 ? -2.774 -12.028 -2.517 1.00 81.12 94 GLY A C 1
ATOM 672 O O . GLY A 1 94 ? -2.344 -11.717 -3.629 1.00 81.12 94 GLY A O 1
ATOM 673 N N . ARG A 1 95 ? -2.792 -13.300 -2.099 1.00 80.00 95 ARG A N 1
ATOM 674 C CA . ARG A 1 95 ? -2.176 -14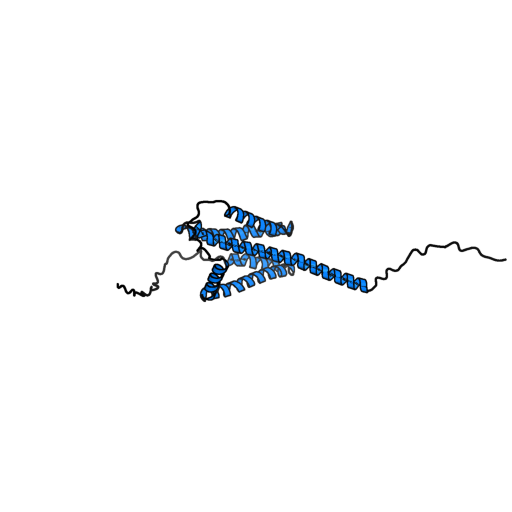.399 -2.860 1.00 80.00 95 ARG A CA 1
ATOM 675 C C . ARG A 1 95 ? -2.946 -14.755 -4.132 1.00 80.00 95 ARG A C 1
ATOM 677 O O . ARG A 1 95 ? -2.324 -14.956 -5.173 1.00 80.00 95 ARG A O 1
ATOM 684 N N . PHE A 1 96 ? -4.276 -14.833 -4.071 1.00 78.56 96 PHE A N 1
ATOM 685 C CA . PHE A 1 96 ? -5.089 -15.346 -5.182 1.00 78.56 96 PHE A CA 1
ATOM 686 C C . PHE A 1 96 ? -5.674 -14.267 -6.090 1.00 78.56 96 PHE A C 1
ATOM 688 O O . PHE A 1 96 ? -5.865 -14.521 -7.276 1.00 78.56 96 PHE A O 1
ATOM 695 N N . VAL A 1 97 ? -5.957 -13.076 -5.563 1.00 78.56 97 VAL A N 1
ATOM 696 C CA . VAL A 1 97 ? -6.512 -11.961 -6.346 1.00 78.56 97 VAL A CA 1
ATOM 697 C C . VAL A 1 97 ? -5.408 -10.995 -6.771 1.00 78.56 97 VAL A C 1
ATOM 699 O O . VAL A 1 97 ? -5.473 -10.467 -7.874 1.00 78.56 97 VAL A O 1
ATOM 702 N N . GLY A 1 98 ? -4.370 -10.799 -5.950 1.00 70.38 98 GLY A N 1
ATOM 703 C CA . GLY A 1 98 ? -3.240 -9.926 -6.288 1.00 70.38 98 GLY A CA 1
ATOM 704 C C . GLY A 1 98 ? -2.246 -10.547 -7.276 1.00 70.38 98 GLY A C 1
ATOM 705 O O . GLY A 1 98 ? -1.834 -9.898 -8.234 1.00 70.38 98 GLY A O 1
ATOM 706 N N . GLY A 1 99 ? -1.875 -11.816 -7.075 1.00 73.06 99 GLY A N 1
ATOM 707 C CA . GLY A 1 99 ? -0.806 -12.476 -7.838 1.00 73.06 99 GLY A CA 1
ATOM 708 C C . GLY A 1 99 ? -1.123 -12.742 -9.322 1.00 73.06 99 GLY A C 1
ATOM 709 O O . GLY A 1 99 ? -0.435 -12.209 -10.194 1.00 73.06 99 GLY A O 1
ATOM 710 N N . PRO A 1 100 ? -2.145 -13.558 -9.649 1.00 79.81 100 PRO A N 1
ATOM 711 C CA . PRO A 1 100 ? -2.412 -14.000 -11.023 1.00 79.81 100 PRO A CA 1
ATOM 712 C C . PRO A 1 100 ? -2.677 -12.896 -12.070 1.00 79.81 100 PRO A C 1
ATOM 714 O O . PRO A 1 100 ? -2.191 -13.042 -13.194 1.00 79.81 100 PRO A O 1
ATOM 717 N N . PRO A 1 101 ? -3.410 -11.800 -11.779 1.00 79.62 101 PRO A N 1
ATOM 718 C CA . PRO A 1 101 ? -3.688 -10.774 -12.788 1.00 79.62 101 PRO A CA 1
ATOM 719 C C . PRO A 1 101 ? -2.535 -9.783 -12.999 1.00 79.62 101 PRO A C 1
ATOM 721 O O . PRO A 1 101 ? -2.491 -9.133 -14.043 1.00 79.62 101 PRO A O 1
ATOM 724 N N . ALA A 1 102 ? -1.584 -9.672 -12.065 1.00 78.31 102 ALA A N 1
ATOM 725 C CA . ALA A 1 102 ? -0.469 -8.728 -12.154 1.00 78.31 102 ALA A CA 1
ATOM 726 C C . ALA A 1 102 ? 0.329 -8.806 -13.479 1.00 78.31 102 ALA A C 1
ATOM 728 O O . ALA A 1 102 ? 0.488 -7.765 -14.123 1.00 78.31 102 ALA A O 1
ATOM 729 N N . PRO A 1 103 ? 0.783 -9.983 -13.965 1.00 79.44 103 PRO A N 1
ATOM 730 C CA . PRO A 1 103 ? 1.498 -10.064 -15.241 1.00 79.44 103 PRO A CA 1
ATOM 731 C C . PRO A 1 103 ? 0.628 -9.679 -16.446 1.00 79.44 103 PRO A C 1
ATOM 733 O O . PRO A 1 103 ? 1.138 -9.091 -17.399 1.00 79.44 103 PRO A O 1
ATOM 736 N N . VAL A 1 104 ? -0.682 -9.945 -16.402 1.00 84.94 104 VAL A N 1
ATOM 737 C CA . VAL A 1 104 ? -1.622 -9.552 -17.467 1.00 84.94 104 VAL A CA 1
ATOM 738 C C . VAL A 1 104 ? -1.777 -8.031 -17.513 1.00 84.94 104 VAL A C 1
ATOM 740 O O . VAL A 1 104 ? -1.718 -7.438 -18.588 1.00 84.94 104 VAL A O 1
ATOM 743 N N . LEU A 1 105 ? -1.916 -7.382 -16.353 1.00 84.81 105 LEU A N 1
ATOM 744 C CA . LEU A 1 105 ? -1.986 -5.922 -16.256 1.00 84.81 105 LEU A CA 1
ATOM 745 C C . LEU A 1 105 ? -0.701 -5.266 -16.773 1.00 84.81 105 LEU A C 1
ATOM 747 O O . LEU A 1 105 ? -0.780 -4.307 -17.534 1.00 84.81 105 LEU A O 1
ATOM 751 N N . ILE A 1 106 ? 0.469 -5.813 -16.428 1.00 85.44 106 ILE A N 1
ATOM 752 C CA . ILE A 1 106 ? 1.762 -5.325 -16.933 1.00 85.44 106 ILE A CA 1
ATOM 753 C C . ILE A 1 106 ? 1.858 -5.489 -18.455 1.00 85.44 106 ILE A C 1
ATOM 755 O O . ILE A 1 106 ? 2.306 -4.563 -19.130 1.00 85.44 106 ILE A O 1
ATOM 759 N N . ALA A 1 107 ? 1.409 -6.625 -19.000 1.00 84.75 107 ALA A N 1
ATOM 760 C CA . ALA A 1 107 ? 1.402 -6.871 -20.442 1.00 84.75 107 ALA A CA 1
ATOM 761 C C . ALA A 1 107 ? 0.502 -5.883 -21.208 1.00 84.75 107 ALA A C 1
ATOM 763 O O . ALA A 1 107 ? 0.823 -5.504 -22.332 1.00 84.75 107 ALA A O 1
ATOM 764 N N . LEU A 1 108 ? -0.602 -5.446 -20.596 1.00 89.50 108 LEU A N 1
ATOM 765 C CA . LEU A 1 108 ? -1.502 -4.432 -21.153 1.00 89.50 108 LEU A CA 1
ATOM 766 C C . LEU A 1 108 ? -0.957 -3.004 -20.989 1.00 89.50 108 LEU A C 1
ATOM 768 O O . LEU A 1 108 ? -1.223 -2.141 -21.824 1.00 89.50 108 LEU A O 1
ATOM 772 N N . GLY A 1 109 ? -0.192 -2.743 -19.929 1.00 86.69 109 GLY A N 1
ATOM 773 C CA . GLY A 1 109 ? 0.478 -1.469 -19.720 1.00 86.69 109 GLY A CA 1
ATOM 774 C C . GLY A 1 109 ? 1.094 -1.330 -18.332 1.00 86.69 109 GLY A C 1
ATOM 775 O O . GLY A 1 109 ? 0.456 -1.594 -17.316 1.00 86.69 109 GLY A O 1
ATOM 776 N N . ALA A 1 110 ? 2.316 -0.797 -18.275 1.00 82.31 110 ALA A N 1
ATOM 777 C CA . ALA A 1 110 ? 3.073 -0.643 -17.030 1.00 82.31 110 ALA A CA 1
ATOM 778 C C . ALA A 1 110 ? 2.369 0.214 -15.957 1.00 82.31 110 ALA A C 1
ATOM 780 O O . ALA A 1 110 ? 2.655 0.063 -14.775 1.00 82.31 110 ALA A O 1
ATOM 781 N N . ALA A 1 111 ? 1.443 1.099 -16.345 1.00 84.12 111 ALA A N 1
ATOM 782 C CA . ALA A 1 111 ? 0.687 1.937 -15.413 1.00 84.12 111 ALA A CA 1
ATOM 783 C C . ALA A 1 111 ? -0.543 1.238 -14.799 1.00 84.12 111 ALA A C 1
ATOM 785 O O . ALA A 1 111 ? -1.040 1.683 -13.766 1.00 84.12 111 ALA A O 1
ATOM 786 N N . LEU A 1 112 ? -1.051 0.162 -15.412 1.00 87.69 112 LEU A N 1
ATOM 787 C CA . LEU A 1 112 ? -2.318 -0.460 -15.012 1.00 87.69 112 LEU A CA 1
ATOM 788 C C . LEU A 1 112 ? -2.303 -1.080 -13.606 1.00 87.69 112 LEU A C 1
ATOM 790 O O . LEU A 1 112 ? -3.279 -0.857 -12.893 1.00 87.69 112 LEU A O 1
ATOM 794 N N . PRO A 1 113 ? -1.243 -1.787 -13.156 1.00 85.94 113 PRO A N 1
ATOM 795 C CA . PRO A 1 113 ? -1.179 -2.288 -11.781 1.00 85.94 113 PRO A CA 1
ATOM 796 C C . PRO A 1 113 ? -1.316 -1.172 -10.740 1.00 85.94 113 PRO A C 1
ATOM 798 O O . PRO A 1 113 ? -2.079 -1.303 -9.790 1.00 85.94 113 PRO A O 1
ATOM 801 N N . PHE A 1 114 ? -0.642 -0.041 -10.963 1.00 87.19 114 PHE A N 1
ATOM 802 C CA . PHE A 1 114 ? -0.682 1.102 -10.049 1.00 87.19 114 PHE A CA 1
ATOM 803 C C . PHE A 1 114 ? -2.045 1.799 -10.042 1.00 87.19 114 PHE A C 1
ATOM 805 O O . PHE A 1 114 ? -2.510 2.238 -8.995 1.00 87.19 114 PHE A O 1
ATOM 812 N N . LEU A 1 115 ? -2.699 1.908 -11.203 1.00 88.94 115 LEU A N 1
ATOM 813 C CA . LEU A 1 115 ? -4.047 2.476 -11.298 1.00 88.94 115 LEU A CA 1
ATOM 814 C C . LEU A 1 115 ? -5.093 1.573 -10.642 1.00 88.94 115 LEU A C 1
ATOM 816 O O . LEU A 1 115 ? -5.990 2.077 -9.970 1.00 88.94 115 LEU A O 1
ATOM 820 N N . ALA A 1 116 ? -4.974 0.256 -10.823 1.00 89.88 116 ALA A N 1
ATOM 821 C CA . ALA A 1 116 ? -5.837 -0.715 -10.164 1.00 89.88 116 ALA A CA 1
ATOM 822 C C . ALA A 1 116 ? -5.689 -0.632 -8.639 1.00 89.88 116 ALA A C 1
ATOM 824 O O . ALA A 1 116 ? -6.696 -0.558 -7.942 1.00 89.88 116 ALA A O 1
ATOM 825 N N . ASP A 1 117 ? -4.455 -0.553 -8.137 1.00 88.69 117 ASP A N 1
ATOM 826 C CA . ASP A 1 117 ? -4.169 -0.407 -6.707 1.00 88.69 117 ASP A CA 1
ATOM 827 C C . ASP A 1 117 ? -4.678 0.931 -6.139 1.00 88.69 117 ASP A C 1
ATOM 829 O O . ASP A 1 117 ? -5.349 0.994 -5.113 1.00 88.69 117 ASP A O 1
ATOM 833 N N . ALA A 1 118 ? -4.483 2.039 -6.856 1.00 89.81 118 ALA A N 1
ATOM 834 C CA . ALA A 1 118 ? -5.078 3.312 -6.454 1.00 89.81 118 ALA A CA 1
ATOM 835 C C . ALA A 1 118 ? -6.619 3.234 -6.385 1.00 89.81 118 ALA A C 1
ATOM 837 O O . ALA A 1 118 ? -7.234 3.784 -5.467 1.00 89.81 118 ALA A O 1
ATOM 838 N N . ALA A 1 119 ? -7.257 2.535 -7.330 1.00 92.50 119 ALA A N 1
ATOM 839 C CA . ALA A 1 119 ? -8.705 2.360 -7.353 1.00 92.50 119 ALA A CA 1
ATOM 840 C C . ALA A 1 119 ? -9.221 1.489 -6.195 1.00 92.50 119 ALA A C 1
ATOM 842 O O . ALA A 1 119 ? -10.272 1.808 -5.634 1.00 92.50 119 ALA A O 1
ATOM 843 N N . THR A 1 120 ? -8.500 0.434 -5.795 1.00 89.31 120 THR A N 1
ATOM 844 C CA . THR A 1 120 ? -8.880 -0.389 -4.634 1.00 89.31 120 THR A CA 1
ATOM 845 C C . THR A 1 120 ? -8.809 0.417 -3.341 1.00 89.31 120 THR A C 1
ATOM 847 O O . THR A 1 120 ? -9.731 0.320 -2.532 1.00 89.31 120 THR A O 1
ATOM 850 N N . TYR A 1 121 ? -7.810 1.290 -3.172 1.00 88.50 121 TYR A N 1
ATOM 851 C CA . TYR A 1 121 ? -7.769 2.200 -2.024 1.00 88.50 121 TYR A CA 1
ATOM 852 C C . TYR A 1 121 ? -8.889 3.236 -2.024 1.00 88.50 121 TYR A C 1
ATOM 854 O O . TYR A 1 121 ? -9.458 3.513 -0.969 1.00 88.50 121 TYR A O 1
ATOM 862 N N . LEU A 1 122 ? -9.236 3.804 -3.182 1.00 91.50 122 LEU A N 1
ATOM 863 C CA . LEU A 1 122 ? -10.374 4.722 -3.285 1.00 91.50 122 LEU A CA 1
ATOM 864 C C . LEU A 1 122 ? -11.690 4.019 -2.941 1.00 91.50 122 LEU A C 1
ATOM 866 O O . LEU A 1 122 ? -12.514 4.576 -2.216 1.00 91.50 122 LEU A O 1
ATOM 870 N N . LEU A 1 123 ? -11.869 2.784 -3.413 1.00 91.94 123 LEU A N 1
ATOM 871 C CA . LEU A 1 123 ? -13.018 1.957 -3.066 1.00 91.94 123 LEU A CA 1
ATOM 8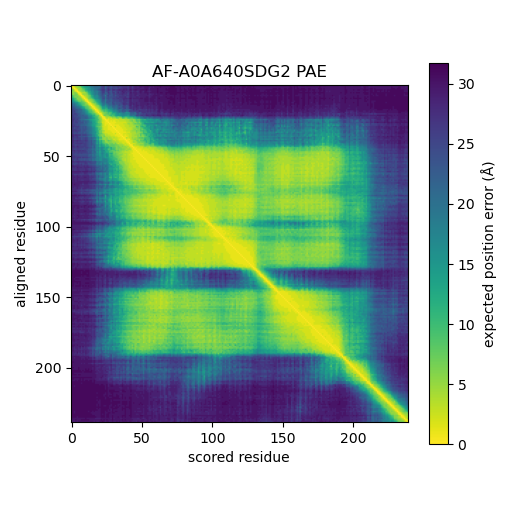72 C C . LEU A 1 123 ? -13.045 1.649 -1.565 1.00 91.94 123 LEU A C 1
ATOM 874 O O . LEU A 1 123 ? -14.083 1.814 -0.932 1.00 91.94 123 LEU A O 1
ATOM 878 N N . ALA A 1 124 ? -11.912 1.262 -0.979 1.00 87.69 124 ALA A N 1
ATOM 879 C CA . ALA A 1 124 ? -11.793 1.013 0.454 1.00 87.69 124 ALA A CA 1
ATOM 880 C C . ALA A 1 124 ? -12.140 2.265 1.277 1.00 87.69 124 ALA A C 1
ATOM 882 O O . ALA A 1 124 ? -12.942 2.190 2.206 1.00 87.69 124 ALA A O 1
ATOM 883 N N . ALA A 1 125 ? -11.612 3.431 0.897 1.00 87.31 125 ALA A N 1
ATOM 884 C CA . ALA A 1 125 ? -11.935 4.703 1.534 1.00 87.31 125 ALA A CA 1
ATOM 885 C C . ALA A 1 125 ? -13.430 5.040 1.418 1.00 87.31 125 ALA A C 1
ATOM 887 O O . ALA A 1 125 ? -14.030 5.478 2.396 1.00 87.31 125 ALA A O 1
ATOM 888 N N . ALA A 1 126 ? -14.052 4.793 0.260 1.00 89.50 126 ALA A N 1
ATOM 889 C CA . ALA A 1 126 ? -15.486 4.993 0.064 1.00 89.50 126 ALA A CA 1
ATOM 890 C C . ALA A 1 126 ? -16.337 4.037 0.919 1.00 89.50 126 ALA A C 1
ATOM 892 O O . ALA A 1 126 ? -17.353 4.455 1.472 1.00 89.50 126 ALA A O 1
ATOM 893 N N . LEU A 1 127 ? -15.916 2.776 1.065 1.00 87.00 127 LEU A N 1
ATOM 894 C CA . LEU A 1 127 ? -16.579 1.794 1.926 1.00 87.00 127 LEU A CA 1
ATOM 895 C C . LEU A 1 127 ? -16.488 2.190 3.405 1.00 87.00 127 LEU A C 1
ATOM 897 O O . LEU A 1 127 ? -17.495 2.136 4.103 1.00 87.00 127 LEU A O 1
ATOM 901 N N . VAL A 1 128 ? -15.317 2.643 3.864 1.00 82.38 128 VAL A N 1
ATOM 902 C CA . VAL A 1 128 ? -15.106 3.114 5.246 1.00 82.38 128 VAL A CA 1
ATOM 903 C C . VAL A 1 128 ? -15.849 4.425 5.521 1.00 82.38 128 VAL A C 1
ATOM 905 O O . VAL A 1 128 ? -16.390 4.608 6.607 1.00 82.38 128 VAL A O 1
ATOM 908 N N . ALA A 1 129 ? -15.900 5.338 4.548 1.00 82.12 129 ALA A N 1
ATOM 909 C CA . ALA A 1 129 ? -16.642 6.593 4.655 1.00 82.12 129 ALA A CA 1
ATOM 910 C C . ALA A 1 129 ? -18.166 6.404 4.549 1.00 82.12 129 ALA A C 1
ATOM 912 O O . ALA A 1 129 ? -18.921 7.337 4.833 1.00 82.12 129 ALA A O 1
ATOM 913 N N . SER A 1 130 ? -18.628 5.221 4.133 1.00 81.62 130 SER A N 1
ATOM 914 C CA . SER A 1 130 ? -20.050 4.917 4.049 1.00 81.62 130 SER A CA 1
ATOM 915 C C . SER A 1 130 ? -20.652 4.866 5.458 1.00 81.62 130 SER A C 1
ATOM 917 O O . SER A 1 130 ? -20.115 4.174 6.325 1.00 81.62 130 SER A O 1
ATOM 919 N N . PRO A 1 131 ? -21.759 5.578 5.725 1.00 63.53 131 PRO A N 1
ATOM 920 C CA . PRO A 1 131 ? -22.359 5.638 7.051 1.00 63.53 131 PRO A CA 1
ATOM 921 C C . PRO A 1 131 ? -23.016 4.297 7.403 1.00 63.53 131 PRO A C 1
ATOM 923 O O . PRO A 1 131 ? -24.210 4.097 7.192 1.00 63.53 131 PRO A O 1
ATOM 926 N N . HIS A 1 132 ? -22.237 3.366 7.950 1.00 60.72 132 HIS A N 1
ATOM 927 C CA . HIS A 1 132 ? -22.747 2.148 8.567 1.00 60.72 132 HIS A CA 1
ATOM 928 C C . HIS A 1 132 ? -22.706 2.271 10.093 1.00 60.72 132 HIS A C 1
ATOM 930 O O . HIS A 1 132 ? -21.643 2.381 10.689 1.00 60.72 132 HIS A O 1
ATOM 936 N N . ALA A 1 133 ? -23.914 2.250 10.667 1.00 48.88 133 ALA A N 1
ATOM 937 C CA . ALA A 1 133 ? -24.293 1.951 12.050 1.00 48.88 133 ALA A CA 1
ATOM 938 C C . ALA A 1 133 ? -23.540 2.672 13.192 1.00 48.88 133 ALA A C 1
ATOM 940 O O . ALA A 1 133 ? -22.387 2.393 13.483 1.00 48.88 133 ALA A O 1
ATOM 941 N N . ALA A 1 134 ? -24.293 3.554 13.865 1.00 49.94 134 ALA A N 1
ATOM 942 C CA . ALA A 1 134 ? -24.124 4.123 15.209 1.00 49.94 134 ALA A CA 1
ATOM 943 C C . ALA A 1 134 ? -22.700 4.106 15.816 1.00 49.94 134 ALA A C 1
ATOM 945 O O . ALA A 1 134 ? -22.221 3.040 16.199 1.00 49.94 134 ALA A O 1
ATOM 946 N N . PRO A 1 135 ? -22.059 5.277 16.017 1.00 53.50 135 PRO A N 1
ATOM 947 C CA . PRO A 1 135 ? -20.719 5.333 16.582 1.00 53.50 135 PRO A CA 1
ATOM 948 C C . PRO A 1 135 ? -20.705 4.668 17.967 1.00 53.50 135 PRO A C 1
ATOM 950 O O . PRO A 1 135 ? -21.420 5.118 18.870 1.00 53.50 135 PRO A O 1
ATOM 953 N N . PRO A 1 136 ? -19.875 3.632 18.175 1.00 58.16 136 PRO A N 1
ATOM 954 C CA . PRO A 1 136 ? -19.511 3.194 19.513 1.00 58.16 136 PRO A CA 1
ATOM 955 C C . PRO A 1 136 ? -18.918 4.396 20.227 1.00 58.16 136 PRO A C 1
ATOM 957 O O . PRO A 1 136 ? -18.311 5.249 19.579 1.00 58.16 136 PRO A O 1
ATOM 960 N N . SER A 1 137 ? -19.115 4.490 21.540 1.00 57.75 137 SER A N 1
ATOM 961 C CA . SER A 1 137 ? -18.626 5.593 22.366 1.00 57.75 137 SER A CA 1
ATOM 962 C C . SER A 1 137 ? -17.136 5.829 22.113 1.00 57.75 137 SER A C 1
ATOM 964 O O . SER A 1 137 ? -16.282 5.198 22.741 1.00 57.75 137 SER A O 1
ATOM 966 N N . ALA A 1 138 ? -16.820 6.717 21.169 1.00 59.50 138 ALA A N 1
ATOM 967 C CA . ALA A 1 138 ? -15.468 7.144 20.911 1.00 59.50 138 ALA A CA 1
ATOM 968 C C . ALA A 1 138 ? -15.002 7.725 22.235 1.00 59.50 138 ALA A C 1
ATOM 970 O O . ALA A 1 138 ? -15.622 8.657 22.757 1.00 59.50 138 ALA A O 1
ATOM 971 N N . ARG A 1 139 ? -13.972 7.114 22.831 1.00 61.00 139 ARG A N 1
ATOM 972 C CA . ARG A 1 139 ? -13.366 7.647 24.048 1.00 61.00 139 ARG A CA 1
ATOM 973 C C . ARG A 1 139 ? -13.106 9.125 23.753 1.00 61.00 139 A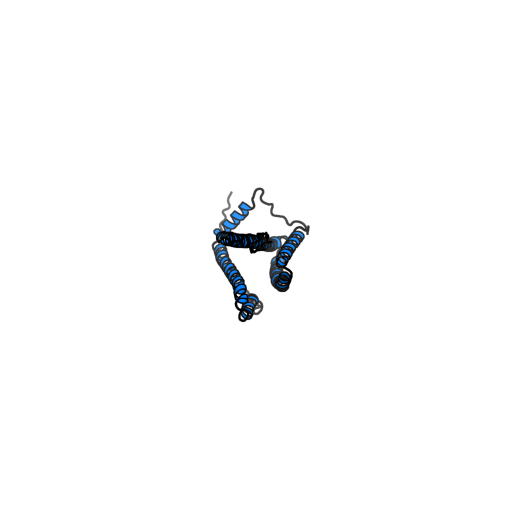RG A C 1
ATOM 975 O O . ARG A 1 139 ? -12.430 9.383 22.756 1.00 61.00 139 ARG A O 1
ATOM 982 N N . PRO A 1 140 ? -13.692 10.070 24.515 1.00 60.19 140 PRO A N 1
ATOM 983 C CA . PRO A 1 140 ? -13.656 11.473 24.144 1.00 60.19 140 PRO A CA 1
ATOM 984 C C . PRO A 1 140 ? -12.207 11.845 23.873 1.00 60.19 140 PRO A C 1
ATOM 986 O O . PRO A 1 140 ? -11.354 11.674 24.753 1.00 60.19 140 PRO A O 1
ATOM 989 N N . ALA A 1 141 ? -11.927 12.252 22.630 1.00 64.31 141 ALA A N 1
ATOM 990 C CA . ALA A 1 141 ? -10.605 12.710 22.246 1.00 64.31 141 ALA A CA 1
ATOM 991 C C . ALA A 1 141 ? -10.206 13.738 23.300 1.00 64.31 141 ALA A C 1
ATOM 993 O O . ALA A 1 141 ? -10.941 14.702 23.531 1.00 6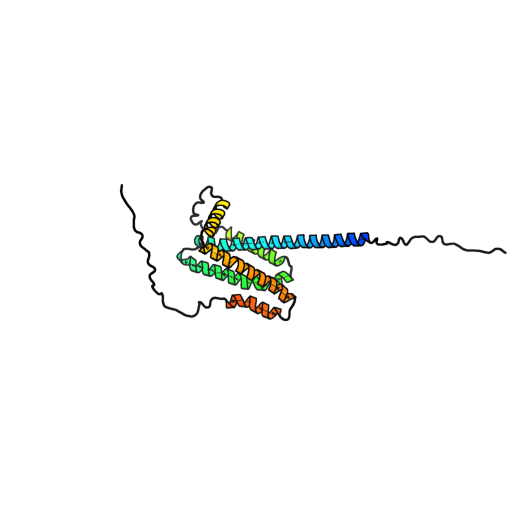4.31 141 ALA A O 1
ATOM 994 N N . THR A 1 142 ? -9.125 13.475 24.038 1.00 66.94 142 THR A N 1
ATOM 995 C CA . THR A 1 142 ? -8.732 14.370 25.124 1.00 66.94 142 THR A CA 1
ATOM 996 C C . THR A 1 142 ? -8.436 15.719 24.485 1.00 66.94 142 THR A C 1
ATOM 998 O O . THR A 1 142 ? -7.465 15.844 23.734 1.00 66.94 142 THR A O 1
ATOM 1001 N N . ALA A 1 143 ? -9.321 16.691 24.711 1.00 67.44 143 ALA A N 1
ATOM 1002 C CA . ALA A 1 143 ? -9.299 17.961 24.005 1.00 67.44 143 ALA A CA 1
ATOM 1003 C C . ALA A 1 143 ? -7.902 18.594 24.115 1.00 67.44 143 ALA A C 1
ATOM 1005 O O . ALA A 1 143 ? -7.369 18.760 25.212 1.00 67.44 143 ALA A O 1
ATOM 1006 N N . GLY A 1 144 ? -7.282 18.886 22.968 1.00 73.62 144 GLY A N 1
ATOM 1007 C CA . GLY A 1 144 ? -5.952 19.500 22.888 1.00 73.62 144 GLY A CA 1
ATOM 1008 C C . GLY A 1 144 ? -4.763 18.544 22.714 1.00 73.62 144 GLY A C 1
ATOM 1009 O O . GLY A 1 144 ? -3.629 19.017 22.606 1.00 73.62 144 GLY A O 1
ATOM 1010 N N . ARG A 1 145 ? -4.961 17.219 22.640 1.00 79.88 145 ARG A N 1
ATOM 1011 C CA . ARG A 1 145 ? -3.889 16.309 22.196 1.00 79.88 145 ARG A CA 1
ATOM 1012 C C . ARG A 1 145 ? -3.695 16.427 20.684 1.00 79.88 145 ARG A C 1
ATOM 1014 O O . ARG A 1 145 ? -4.646 16.377 19.913 1.00 79.88 145 ARG A O 1
ATOM 1021 N N . THR A 1 146 ? -2.447 16.604 20.259 1.00 88.44 146 THR A N 1
ATOM 1022 C CA . THR A 1 146 ? -2.076 16.596 18.840 1.00 88.44 146 THR A CA 1
ATOM 1023 C C . THR A 1 146 ? -1.615 15.200 18.438 1.00 88.44 146 THR A C 1
ATOM 1025 O O . THR A 1 146 ? -0.942 14.527 19.221 1.00 88.44 146 THR A O 1
ATOM 1028 N N . LEU A 1 147 ? -1.878 14.801 17.189 1.00 84.75 147 LEU A N 1
ATOM 1029 C CA . LEU A 1 147 ? -1.388 13.531 16.626 1.00 84.75 147 LEU A CA 1
ATOM 1030 C C . LEU A 1 147 ? 0.129 13.369 16.798 1.00 84.75 147 LEU A C 1
ATOM 1032 O O . LEU A 1 147 ? 0.631 12.290 17.093 1.00 84.75 147 LEU A O 1
ATOM 1036 N N . ARG A 1 148 ? 0.881 14.473 16.692 1.00 90.00 148 ARG A N 1
ATOM 1037 C CA . ARG A 1 148 ? 2.331 14.474 16.932 1.00 90.00 148 ARG A CA 1
ATOM 1038 C C . ARG A 1 148 ? 2.690 14.025 18.348 1.00 90.00 148 ARG A C 1
ATOM 1040 O O . ARG A 1 148 ? 3.667 13.303 18.520 1.00 90.00 148 ARG A O 1
ATOM 1047 N N . ARG A 1 149 ? 1.927 14.459 19.355 1.00 89.44 149 ARG A N 1
ATOM 1048 C CA . ARG A 1 149 ? 2.167 14.100 20.757 1.00 89.44 149 ARG A CA 1
ATOM 1049 C C . ARG A 1 149 ? 1.799 12.645 21.029 1.00 89.44 149 ARG A C 1
ATOM 1051 O O . ARG A 1 149 ? 2.542 11.969 21.724 1.00 89.44 149 ARG A O 1
ATOM 1058 N N . GLU A 1 150 ? 0.717 12.153 20.436 1.00 88.56 150 GLU A N 1
ATOM 1059 C CA . GLU A 1 150 ? 0.317 10.742 20.532 1.00 88.56 150 GLU A CA 1
ATOM 1060 C C . GLU A 1 150 ? 1.346 9.813 19.883 1.00 88.56 150 GLU A C 1
ATOM 1062 O O . GLU A 1 150 ? 1.791 8.856 20.516 1.00 88.56 150 GLU A O 1
ATOM 1067 N N . ASN A 1 151 ? 1.834 10.170 18.694 1.00 90.44 151 ASN A N 1
ATOM 1068 C CA . ASN A 1 151 ? 2.917 9.442 18.033 1.00 90.44 151 ASN A CA 1
ATOM 1069 C C . ASN A 1 151 ? 4.209 9.470 18.863 1.00 90.44 151 ASN A C 1
ATOM 1071 O O . ASN A 1 151 ? 4.888 8.452 18.997 1.00 90.44 151 ASN A O 1
ATOM 1075 N N . ALA A 1 152 ? 4.557 10.622 19.446 1.00 93.56 152 ALA A N 1
ATOM 1076 C CA . ALA A 1 152 ? 5.743 10.749 20.289 1.00 93.56 152 ALA A CA 1
ATOM 1077 C C . ALA A 1 152 ? 5.635 9.928 21.583 1.00 93.56 152 ALA A C 1
ATOM 1079 O O . ALA A 1 152 ? 6.633 9.349 22.013 1.00 93.56 152 ALA A O 1
ATOM 1080 N N . ASP A 1 153 ? 4.454 9.863 22.198 1.00 92.19 153 ASP A N 1
ATOM 1081 C CA . ASP A 1 153 ? 4.200 9.036 23.378 1.00 92.19 153 ASP A CA 1
ATOM 1082 C C . ASP A 1 153 ? 4.330 7.542 23.032 1.00 92.19 153 ASP A C 1
ATOM 1084 O O . ASP A 1 153 ? 5.020 6.814 23.748 1.00 92.19 153 ASP A O 1
ATOM 1088 N N . GLY A 1 154 ? 3.765 7.106 21.899 1.00 90.25 154 GLY A N 1
ATOM 1089 C CA . GLY A 1 154 ? 3.888 5.731 21.400 1.00 90.25 154 GLY A CA 1
ATOM 1090 C C . GLY A 1 154 ? 5.336 5.334 21.098 1.00 90.25 154 GLY A C 1
ATOM 1091 O O . GLY A 1 154 ? 5.815 4.310 21.585 1.00 90.25 154 GLY A O 1
ATOM 1092 N N . LEU A 1 155 ? 6.083 6.186 20.386 1.00 94.12 155 LEU A N 1
ATOM 1093 C CA . LEU A 1 155 ? 7.512 5.971 20.136 1.00 94.12 155 LEU A CA 1
ATOM 1094 C C . LEU A 1 155 ? 8.305 5.916 21.443 1.00 94.12 155 LEU A C 1
ATOM 1096 O O . LEU A 1 155 ? 9.146 5.041 21.631 1.00 94.12 155 LEU A O 1
ATOM 1100 N N . ARG A 1 156 ? 8.036 6.829 22.379 1.00 95.19 156 ARG A N 1
ATOM 1101 C CA . ARG A 1 156 ? 8.708 6.839 23.682 1.00 95.19 156 ARG A CA 1
ATOM 1102 C C . ARG A 1 156 ? 8.426 5.563 24.473 1.00 95.19 156 ARG A C 1
ATOM 1104 O O . ARG A 1 156 ? 9.329 5.083 25.154 1.00 95.19 156 ARG A O 1
ATOM 1111 N N . GLN A 1 157 ? 7.211 5.027 24.386 1.00 93.62 157 GLN A N 1
ATOM 1112 C CA . GLN A 1 157 ? 6.842 3.759 25.009 1.00 93.62 157 GLN A CA 1
ATOM 1113 C C . GLN A 1 157 ? 7.595 2.587 24.369 1.00 93.62 157 GLN A C 1
ATOM 1115 O O . GLN A 1 157 ? 8.238 1.823 25.087 1.00 93.62 157 GLN A O 1
ATOM 1120 N N . LEU A 1 158 ? 7.605 2.509 23.035 1.00 92.75 158 LEU A N 1
ATOM 1121 C CA . LEU A 1 158 ? 8.356 1.504 22.279 1.00 92.75 158 LEU A CA 1
ATOM 1122 C C . LEU A 1 158 ? 9.846 1.500 22.653 1.00 92.75 158 LEU A C 1
ATOM 1124 O O . LEU A 1 158 ? 10.430 0.449 22.887 1.00 92.75 158 LEU A O 1
ATOM 1128 N N . TRP A 1 159 ? 10.469 2.676 22.753 1.00 94.62 159 TRP A N 1
ATOM 1129 C CA . TRP A 1 159 ? 11.893 2.793 23.084 1.00 94.62 159 TRP A CA 1
ATOM 1130 C C . TRP A 1 159 ? 12.234 2.412 24.530 1.00 94.62 159 TRP A C 1
ATOM 1132 O O . TRP A 1 159 ? 13.368 1.995 24.799 1.00 94.62 159 TRP A O 1
ATOM 1142 N N . ARG A 1 160 ? 11.283 2.578 25.459 1.00 95.81 160 ARG A N 1
ATOM 1143 C CA . ARG A 1 160 ? 11.439 2.236 26.881 1.00 95.81 160 ARG A CA 1
ATOM 1144 C C . ARG A 1 160 ? 11.278 0.742 27.140 1.00 95.81 160 ARG A C 1
ATOM 1146 O O . ARG A 1 160 ? 11.957 0.217 28.021 1.00 95.81 160 ARG A O 1
ATOM 1153 N N . ASP A 1 161 ? 10.416 0.073 26.385 1.00 96.94 161 ASP A N 1
ATOM 1154 C CA . ASP A 1 161 ? 10.170 -1.356 26.528 1.00 96.94 161 ASP A CA 1
ATOM 1155 C C . ASP A 1 161 ? 11.211 -2.180 25.750 1.00 96.94 161 ASP A C 1
ATOM 1157 O O . ASP A 1 161 ? 11.318 -2.112 24.525 1.00 96.94 161 ASP A O 1
ATOM 1161 N N . ARG A 1 162 ? 12.011 -2.977 26.471 1.00 93.56 162 ARG A N 1
ATOM 1162 C CA . ARG A 1 162 ? 13.069 -3.796 25.860 1.00 93.56 162 ARG A CA 1
ATOM 1163 C C . ARG A 1 162 ? 12.514 -4.910 24.977 1.00 93.56 162 ARG A C 1
ATOM 1165 O O . ARG A 1 162 ? 13.182 -5.250 24.006 1.00 93.56 162 ARG A O 1
ATOM 1172 N N . VAL A 1 163 ? 11.350 -5.468 25.309 1.00 95.69 163 VAL A N 1
ATOM 1173 C CA . VAL A 1 163 ? 10.745 -6.583 24.569 1.00 95.69 163 VAL A CA 1
ATOM 1174 C C . VAL A 1 163 ? 10.201 -6.072 23.243 1.00 95.69 163 VAL A C 1
ATOM 1176 O O . VAL A 1 163 ? 10.568 -6.603 22.197 1.00 95.69 163 VAL A O 1
ATOM 1179 N N . LEU A 1 164 ? 9.425 -4.982 23.269 1.00 92.88 164 LEU A N 1
ATOM 1180 C CA . LEU A 1 164 ? 8.899 -4.365 22.046 1.00 92.88 164 LEU A CA 1
ATOM 1181 C C . LEU A 1 164 ? 10.029 -3.886 21.132 1.00 92.88 164 LEU A C 1
ATOM 1183 O O . LEU A 1 164 ? 10.020 -4.151 19.933 1.00 92.88 164 LEU A O 1
ATOM 1187 N N . ARG A 1 165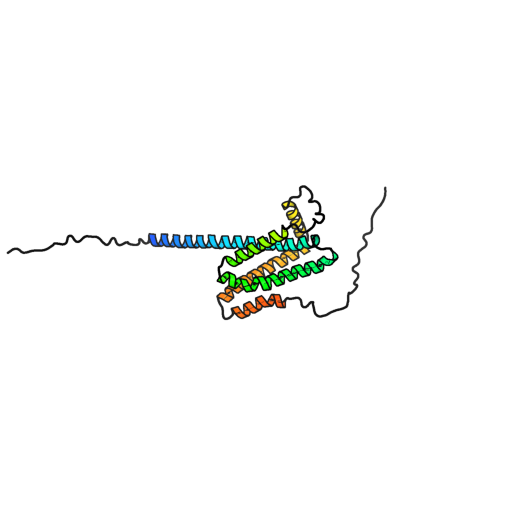 ? 11.052 -3.237 21.701 1.00 95.12 165 ARG A N 1
ATOM 1188 C CA . ARG A 1 165 ? 12.217 -2.800 20.930 1.00 95.12 165 ARG A CA 1
ATOM 1189 C C . ARG A 1 165 ? 12.981 -3.974 20.321 1.00 95.12 165 ARG A C 1
ATOM 1191 O O . ARG A 1 165 ? 13.376 -3.880 19.165 1.00 95.12 165 ARG A O 1
ATOM 1198 N N . ALA A 1 166 ? 13.218 -5.046 21.079 1.00 93.56 166 ALA A N 1
ATOM 1199 C CA . ALA A 1 166 ? 13.914 -6.226 20.568 1.00 93.56 166 ALA A CA 1
ATOM 1200 C C . ALA A 1 166 ? 13.137 -6.872 19.415 1.00 93.56 166 ALA A C 1
ATOM 1202 O O . ALA A 1 166 ? 13.737 -7.169 18.388 1.00 93.56 166 ALA A O 1
ATOM 1203 N N . PHE A 1 167 ? 11.816 -6.994 19.552 1.00 93.50 167 PHE A N 1
ATOM 1204 C CA . PHE A 1 167 ? 10.944 -7.516 18.504 1.00 93.50 167 PHE A CA 1
ATOM 1205 C C . PHE A 1 167 ? 10.976 -6.649 17.235 1.00 93.50 167 PHE A C 1
ATOM 1207 O O . PHE A 1 167 ? 11.201 -7.151 16.137 1.00 93.50 167 PHE A O 1
ATOM 1214 N N . CYS A 1 168 ? 10.846 -5.325 17.361 1.00 89.94 168 CYS A N 1
ATOM 1215 C CA . CYS A 1 168 ? 10.938 -4.432 16.202 1.00 89.94 168 CYS A CA 1
ATOM 1216 C C . CYS A 1 168 ? 12.319 -4.484 15.532 1.00 89.94 168 CYS A C 1
ATOM 1218 O O . CYS A 1 168 ? 12.409 -4.516 14.306 1.00 89.94 168 CYS A O 1
ATOM 1220 N N . LEU A 1 169 ? 13.396 -4.513 16.325 1.00 92.88 169 LEU A N 1
ATOM 1221 C CA . LEU A 1 169 ? 14.763 -4.598 15.807 1.00 92.88 169 LEU A CA 1
ATOM 1222 C C . LEU A 1 169 ? 15.089 -5.963 15.190 1.00 92.88 169 LEU A C 1
ATOM 1224 O O . LEU A 1 169 ? 16.024 -6.032 14.398 1.00 92.88 169 LEU A O 1
ATOM 1228 N N . SER A 1 170 ? 14.352 -7.026 15.521 1.00 89.75 170 SER A N 1
ATOM 1229 C CA . SER A 1 170 ? 14.508 -8.330 14.870 1.00 89.75 170 SER A CA 1
ATOM 1230 C C . SER A 1 170 ? 13.694 -8.446 13.583 1.00 89.75 170 SER A C 1
ATOM 1232 O O . SER A 1 170 ? 14.193 -8.996 12.606 1.00 89.75 170 SER A O 1
ATOM 1234 N N . VAL A 1 171 ? 12.467 -7.917 13.559 1.00 89.75 171 VAL A N 1
ATOM 1235 C CA . VAL A 1 171 ? 11.564 -8.029 12.398 1.00 89.75 171 VAL A CA 1
ATOM 1236 C C . VAL A 1 171 ? 12.004 -7.116 11.253 1.00 89.75 171 VAL A C 1
ATOM 1238 O O . VAL A 1 171 ? 12.102 -7.568 10.118 1.00 89.75 171 VAL A O 1
ATOM 1241 N N . ALA A 1 172 ? 12.368 -5.862 11.541 1.00 87.56 172 ALA A N 1
ATOM 1242 C CA . ALA A 1 172 ? 12.745 -4.897 10.506 1.00 87.56 172 ALA A CA 1
ATOM 1243 C C . ALA A 1 172 ? 13.858 -5.386 9.548 1.00 87.56 172 ALA A C 1
ATOM 1245 O O . ALA A 1 172 ? 13.678 -5.291 8.333 1.00 87.56 172 ALA A O 1
ATOM 1246 N N . PRO A 1 173 ? 15.002 -5.924 10.020 1.00 89.56 173 PRO A N 1
ATOM 1247 C CA . PRO A 1 173 ? 16.019 -6.449 9.112 1.00 89.56 173 PRO A CA 1
ATOM 1248 C C . PRO A 1 173 ? 15.582 -7.737 8.402 1.00 89.56 173 PRO A C 1
ATOM 1250 O O . PRO A 1 173 ? 16.041 -7.978 7.287 1.00 89.56 173 PRO A O 1
ATOM 1253 N N . ALA A 1 174 ? 14.708 -8.549 9.006 1.00 83.31 174 ALA A N 1
ATOM 1254 C CA . ALA A 1 174 ? 14.174 -9.745 8.360 1.00 83.31 174 ALA A CA 1
ATOM 1255 C C . ALA A 1 174 ? 13.322 -9.374 7.136 1.00 83.31 174 ALA A C 1
ATOM 1257 O O . ALA A 1 174 ? 13.554 -9.911 6.053 1.00 83.31 174 ALA A O 1
ATOM 1258 N N . ASP A 1 175 ? 12.436 -8.384 7.269 1.00 83.81 175 ASP A N 1
ATOM 1259 C CA . ASP A 1 175 ? 11.603 -7.891 6.165 1.00 83.81 175 ASP A CA 1
ATOM 1260 C C . ASP A 1 175 ? 12.445 -7.271 5.045 1.00 83.81 175 ASP A C 1
ATOM 1262 O O . ASP A 1 175 ? 12.211 -7.525 3.862 1.00 83.81 175 ASP A O 1
ATOM 1266 N N . VAL A 1 176 ? 13.487 -6.510 5.400 1.00 86.50 176 VAL A N 1
ATOM 1267 C CA . VAL A 1 176 ? 14.447 -5.979 4.418 1.00 86.50 176 VAL A CA 1
ATOM 1268 C C . VAL A 1 176 ? 15.173 -7.115 3.695 1.00 86.50 176 VAL A C 1
ATOM 1270 O O . VAL A 1 176 ? 15.350 -7.051 2.479 1.00 86.50 176 VAL A O 1
ATOM 1273 N N . GLY A 1 177 ? 15.571 -8.163 4.419 1.00 82.50 177 GLY A N 1
ATOM 1274 C CA . GLY A 1 177 ? 16.192 -9.354 3.843 1.00 82.50 177 GLY A CA 1
ATOM 1275 C C . GLY A 1 177 ? 15.277 -10.068 2.848 1.00 82.50 177 GLY A C 1
ATOM 1276 O O . GLY A 1 177 ? 15.719 -10.411 1.752 1.00 82.50 177 GLY A O 1
ATOM 1277 N N . ILE A 1 178 ? 13.994 -10.227 3.186 1.00 82.38 178 ILE A N 1
ATOM 1278 C CA . ILE A 1 178 ? 12.977 -10.798 2.291 1.00 82.38 178 ILE A CA 1
ATOM 1279 C C . ILE A 1 178 ? 12.789 -9.908 1.054 1.00 82.38 178 ILE A C 1
ATOM 1281 O O . ILE A 1 178 ? 12.808 -10.408 -0.070 1.00 82.38 178 ILE A O 1
ATOM 1285 N N . GLY A 1 179 ? 12.686 -8.588 1.226 1.00 80.44 179 GLY A N 1
ATOM 1286 C CA . GLY A 1 179 ? 12.584 -7.647 0.108 1.00 80.44 179 GLY A CA 1
ATOM 1287 C C . GLY A 1 179 ? 13.798 -7.704 -0.826 1.00 80.44 179 GLY A C 1
ATOM 1288 O O . GLY A 1 179 ? 13.646 -7.761 -2.048 1.00 80.44 179 GLY A O 1
ATOM 1289 N N . ALA A 1 180 ? 15.009 -7.764 -0.265 1.00 81.50 180 ALA A N 1
ATOM 1290 C CA . ALA A 1 180 ? 16.248 -7.907 -1.027 1.00 81.50 180 ALA A CA 1
ATOM 1291 C C . ALA A 1 180 ? 16.317 -9.249 -1.776 1.00 81.50 180 ALA A C 1
ATOM 1293 O O . ALA A 1 180 ? 16.754 -9.286 -2.930 1.00 81.50 180 ALA A O 1
ATOM 1294 N N . LEU A 1 181 ? 15.854 -10.337 -1.150 1.00 82.75 181 LEU A N 1
ATOM 1295 C CA . LEU A 1 181 ? 15.740 -11.656 -1.773 1.00 82.75 181 LEU A CA 1
ATOM 1296 C C . LEU A 1 181 ? 14.808 -11.610 -2.990 1.00 82.75 181 LEU A C 1
ATOM 1298 O O . LEU A 1 181 ? 15.203 -12.046 -4.069 1.00 82.75 181 LEU A O 1
ATOM 1302 N N . VAL A 1 182 ? 13.604 -11.047 -2.839 1.00 79.56 182 VAL A N 1
ATOM 1303 C CA . VAL A 1 182 ? 12.618 -10.926 -3.927 1.00 79.56 182 VAL A CA 1
ATOM 1304 C C . VAL A 1 182 ? 13.155 -10.055 -5.065 1.00 79.56 182 VAL A C 1
ATOM 1306 O O . VAL A 1 182 ? 13.083 -10.455 -6.226 1.00 79.56 182 VAL A O 1
ATOM 1309 N N . ALA A 1 183 ? 13.757 -8.903 -4.755 1.00 79.69 183 ALA A N 1
ATOM 1310 C CA . ALA A 1 183 ? 14.348 -8.026 -5.768 1.00 79.69 183 ALA A CA 1
ATOM 1311 C C . ALA A 1 183 ? 15.481 -8.723 -6.543 1.00 79.69 183 ALA A C 1
ATOM 1313 O O . ALA A 1 183 ? 15.554 -8.637 -7.769 1.00 79.69 183 ALA A O 1
ATOM 1314 N N . THR A 1 184 ? 16.341 -9.465 -5.839 1.00 79.75 184 THR A N 1
ATOM 1315 C CA . THR A 1 184 ? 17.444 -10.220 -6.453 1.00 79.75 184 THR A CA 1
ATOM 1316 C C . THR A 1 184 ? 16.926 -11.383 -7.297 1.00 79.75 184 THR A C 1
ATOM 1318 O O . THR A 1 184 ? 17.481 -11.661 -8.358 1.00 79.75 184 THR A O 1
ATOM 1321 N N . LEU A 1 185 ? 15.843 -12.042 -6.874 1.00 77.44 185 LEU A N 1
ATOM 1322 C CA . LEU A 1 185 ? 15.229 -13.135 -7.624 1.00 77.44 185 LEU A CA 1
ATOM 1323 C C . LEU A 1 185 ? 14.807 -12.690 -9.027 1.00 77.44 185 LEU A C 1
ATOM 1325 O O . LEU A 1 185 ? 15.086 -13.403 -9.986 1.00 77.44 185 LEU A O 1
ATOM 1329 N N . VAL A 1 186 ? 14.203 -11.504 -9.160 1.00 80.44 186 VAL A N 1
ATOM 1330 C CA . VAL A 1 186 ? 13.823 -10.940 -10.469 1.00 80.44 186 VAL A CA 1
ATOM 1331 C C . VAL A 1 186 ? 15.045 -10.836 -11.386 1.00 80.44 186 VAL A C 1
ATOM 1333 O O . VAL A 1 186 ? 15.024 -11.338 -12.510 1.00 80.44 186 VAL A O 1
ATOM 1336 N N . VAL A 1 187 ? 16.145 -10.284 -10.869 1.00 81.00 187 VAL A N 1
ATOM 1337 C CA . VAL A 1 187 ? 17.410 -10.135 -11.608 1.00 81.00 187 VAL A CA 1
ATOM 1338 C C . VAL A 1 187 ? 18.015 -11.495 -11.983 1.00 81.00 187 VAL A C 1
ATOM 1340 O O . VAL A 1 187 ? 18.585 -11.646 -13.064 1.00 81.00 187 VAL A O 1
ATOM 1343 N N . VAL A 1 188 ? 17.908 -12.505 -11.114 1.00 77.81 188 VAL A N 1
ATOM 1344 C CA . VAL A 1 188 ? 18.413 -13.865 -11.380 1.00 77.81 188 VAL A CA 1
ATOM 1345 C C . VAL A 1 188 ? 17.587 -14.566 -12.455 1.00 77.81 188 VAL A C 1
ATOM 1347 O O . VAL A 1 188 ? 18.166 -15.191 -13.343 1.00 77.81 188 VAL A O 1
ATOM 1350 N N . VAL A 1 189 ? 16.258 -14.456 -12.406 1.00 76.88 189 VAL A N 1
ATOM 1351 C CA . VAL A 1 189 ? 15.354 -15.052 -13.401 1.00 76.88 189 VAL A CA 1
ATOM 1352 C C . VAL A 1 189 ? 15.613 -14.465 -14.788 1.00 76.88 189 VAL A C 1
ATOM 1354 O O . VAL A 1 189 ? 15.714 -15.223 -15.752 1.00 76.88 189 VAL A O 1
ATOM 1357 N N . GLU A 1 190 ? 15.788 -13.144 -14.880 1.00 77.56 190 GLU A N 1
ATOM 1358 C CA . GLU A 1 190 ? 16.077 -12.451 -16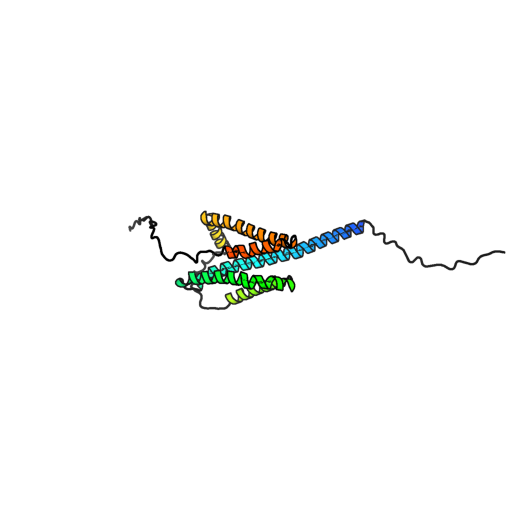.140 1.00 77.56 190 GLU A CA 1
ATOM 1359 C C . GLU A 1 190 ? 17.448 -12.842 -16.713 1.00 77.56 190 GLU A C 1
ATOM 1361 O O . GLU A 1 190 ? 17.569 -13.156 -17.896 1.00 77.56 190 GLU A O 1
ATOM 1366 N N . ASN A 1 191 ? 18.482 -12.911 -15.867 1.00 77.12 191 ASN A N 1
ATOM 1367 C CA . ASN A 1 191 ? 19.834 -13.260 -16.312 1.00 77.12 191 ASN A CA 1
ATOM 1368 C C . ASN A 1 191 ? 20.033 -14.763 -16.576 1.00 77.12 191 ASN A C 1
ATOM 1370 O O . ASN A 1 191 ? 20.963 -15.147 -17.290 1.00 77.12 191 ASN A O 1
ATOM 1374 N N . ARG A 1 192 ? 19.224 -15.639 -15.967 1.00 75.12 192 ARG A N 1
ATOM 1375 C CA . ARG A 1 192 ? 19.384 -17.103 -16.020 1.00 75.12 192 ARG A CA 1
ATOM 1376 C C . ARG A 1 192 ? 18.023 -17.813 -16.146 1.00 75.12 192 ARG A C 1
ATOM 1378 O O . ARG A 1 192 ? 17.612 -18.513 -15.217 1.00 75.12 192 ARG A O 1
ATOM 1385 N N . PRO A 1 193 ? 17.358 -17.759 -17.315 1.00 64.19 193 PRO A N 1
ATOM 1386 C CA . PRO A 1 193 ? 16.018 -18.332 -17.499 1.00 64.19 193 PRO A CA 1
ATOM 1387 C C . PRO A 1 193 ? 15.947 -19.852 -17.248 1.00 64.19 193 PRO A C 1
ATOM 1389 O O . PRO A 1 193 ? 14.936 -20.346 -16.758 1.00 64.19 193 PRO A O 1
ATOM 1392 N N . ALA A 1 194 ? 17.038 -20.594 -17.485 1.00 62.53 194 ALA A N 1
ATOM 1393 C CA . ALA A 1 194 ? 17.113 -22.038 -17.219 1.00 62.53 194 ALA A CA 1
ATOM 1394 C C . ALA A 1 194 ? 17.230 -22.409 -15.720 1.00 62.53 194 ALA A C 1
ATOM 1396 O O . ALA A 1 194 ? 16.944 -23.544 -15.353 1.00 62.53 194 ALA A O 1
ATOM 1397 N N . ALA A 1 195 ? 17.636 -21.469 -14.856 1.00 57.62 195 ALA A N 1
ATOM 1398 C CA . ALA A 1 195 ? 17.754 -21.659 -13.403 1.00 57.62 195 ALA A CA 1
ATOM 1399 C C . ALA A 1 195 ? 16.714 -20.847 -12.599 1.00 57.62 195 ALA A C 1
ATOM 1401 O O . ALA A 1 195 ? 16.563 -21.060 -11.398 1.00 57.62 195 ALA A O 1
ATOM 1402 N N . GLY A 1 196 ? 15.982 -19.934 -13.248 1.00 55.31 196 GLY A N 1
ATOM 1403 C CA . GLY A 1 196 ? 14.990 -19.065 -12.610 1.00 55.31 196 GLY A CA 1
ATOM 1404 C C . GLY A 1 196 ? 13.697 -19.775 -12.197 1.00 55.31 196 GLY A C 1
ATOM 1405 O O . GLY A 1 196 ? 13.159 -19.486 -11.135 1.00 55.31 196 GLY A O 1
ATOM 1406 N N . LEU A 1 197 ? 13.223 -20.746 -12.986 1.00 56.59 197 LEU A N 1
ATOM 1407 C CA . LEU A 1 197 ? 11.999 -21.516 -12.705 1.00 56.59 197 LEU A CA 1
ATOM 1408 C C . LEU A 1 197 ? 12.032 -22.302 -11.374 1.00 56.59 197 LEU A C 1
ATOM 1410 O O . LEU A 1 197 ? 11.066 -22.196 -10.617 1.00 56.59 197 LEU A O 1
ATOM 1414 N N . PRO A 1 198 ? 13.107 -23.040 -11.020 1.00 59.03 198 PRO A N 1
ATOM 1415 C CA . PRO A 1 198 ? 13.188 -23.685 -9.708 1.00 59.03 198 PRO A CA 1
ATOM 1416 C C . PRO A 1 198 ? 13.330 -22.678 -8.554 1.00 59.03 198 PRO A C 1
ATOM 1418 O O . PRO A 1 198 ? 12.772 -22.913 -7.489 1.00 59.03 198 PRO A O 1
ATOM 1421 N N . ALA A 1 199 ? 13.994 -21.532 -8.757 1.00 53.62 199 ALA A N 1
ATOM 1422 C CA . ALA A 1 199 ? 14.113 -20.484 -7.735 1.00 53.62 199 ALA A CA 1
ATOM 1423 C C . ALA A 1 199 ? 12.780 -19.747 -7.471 1.00 53.62 199 ALA A C 1
ATOM 1425 O O . ALA A 1 199 ? 12.460 -19.443 -6.321 1.00 53.62 199 ALA A O 1
ATOM 1426 N N . LEU A 1 200 ? 11.978 -19.522 -8.520 1.00 54.12 200 LEU A N 1
ATOM 1427 C CA . LEU A 1 200 ? 10.598 -19.028 -8.426 1.00 54.12 200 LEU A CA 1
ATOM 1428 C C . LEU A 1 200 ? 9.709 -20.005 -7.654 1.00 54.12 200 LEU A C 1
ATOM 1430 O O . LEU A 1 200 ? 8.955 -19.580 -6.782 1.00 54.12 200 LEU A O 1
ATOM 1434 N N . GLY A 1 201 ? 9.843 -21.306 -7.931 1.00 56.28 201 GLY A N 1
ATOM 1435 C CA . GLY A 1 201 ? 9.155 -22.359 -7.189 1.00 56.28 201 GLY A CA 1
ATOM 1436 C C . GLY A 1 201 ? 9.457 -22.281 -5.695 1.00 56.28 201 GLY A C 1
ATOM 1437 O O . GLY A 1 201 ? 8.530 -22.195 -4.899 1.00 56.28 201 GLY A O 1
ATOM 1438 N N . THR A 1 202 ? 10.733 -22.214 -5.308 1.00 57.16 202 THR A N 1
ATOM 1439 C CA . THR A 1 202 ? 11.129 -22.154 -3.895 1.00 57.16 202 THR A CA 1
ATOM 1440 C C . THR A 1 202 ? 10.595 -20.908 -3.191 1.00 57.16 202 THR A C 1
ATOM 1442 O O . THR A 1 202 ? 10.075 -21.038 -2.098 1.00 57.16 202 THR A O 1
ATOM 1445 N N . VAL A 1 203 ? 10.657 -19.711 -3.785 1.00 55.06 203 VAL A N 1
ATOM 1446 C CA . VAL A 1 203 ? 10.209 -18.470 -3.113 1.00 55.06 203 VAL A CA 1
ATOM 1447 C C . VAL A 1 203 ? 8.684 -18.347 -3.041 1.00 55.06 203 VAL A C 1
ATOM 1449 O O . VAL A 1 203 ? 8.167 -17.811 -2.067 1.00 55.06 203 VAL A O 1
ATOM 1452 N N . VAL A 1 204 ? 7.951 -18.878 -4.022 1.00 56.94 204 VAL A N 1
ATOM 1453 C CA . VAL A 1 204 ? 6.478 -18.909 -3.994 1.00 56.94 204 VAL A CA 1
ATOM 1454 C C . VAL A 1 204 ? 5.955 -20.015 -3.067 1.00 56.94 204 VAL A C 1
ATOM 1456 O O . VAL A 1 204 ? 4.939 -19.825 -2.401 1.00 56.94 204 VAL A O 1
ATOM 1459 N N . LEU A 1 205 ? 6.652 -21.155 -2.977 1.00 51.94 205 LEU A N 1
ATOM 1460 C CA . LEU A 1 205 ? 6.278 -22.263 -2.090 1.00 51.94 205 LEU A CA 1
ATOM 1461 C C . LEU A 1 205 ? 6.787 -22.101 -0.656 1.00 51.94 205 LEU A C 1
ATOM 1463 O O . LEU A 1 205 ? 6.159 -22.643 0.245 1.00 51.94 205 LEU A O 1
ATOM 1467 N N . LEU A 1 206 ? 7.872 -21.366 -0.398 1.00 49.50 206 LEU A N 1
ATOM 1468 C CA . LEU A 1 206 ? 8.432 -21.236 0.953 1.00 49.50 206 LEU A CA 1
ATOM 1469 C C . LEU A 1 206 ? 7.420 -20.647 1.961 1.00 49.50 206 LEU A C 1
ATOM 1471 O O . LEU A 1 206 ? 7.267 -21.242 3.024 1.00 49.50 206 LEU A O 1
ATOM 1475 N N . PRO A 1 207 ? 6.627 -19.605 1.637 1.00 50.19 207 PRO A N 1
ATOM 1476 C CA . PRO A 1 207 ? 5.563 -19.117 2.518 1.00 50.19 207 PRO A CA 1
ATOM 1477 C C . PRO A 1 207 ? 4.340 -20.046 2.601 1.00 50.19 207 PRO A C 1
ATOM 1479 O O . PRO A 1 207 ? 3.508 -19.887 3.491 1.00 50.19 207 PRO A O 1
ATOM 1482 N N . VAL A 1 208 ? 4.176 -20.980 1.656 1.00 47.06 208 VAL A N 1
ATOM 1483 C CA . VAL A 1 208 ? 3.128 -22.021 1.686 1.00 47.06 208 VAL A CA 1
ATOM 1484 C C . VAL A 1 208 ? 3.559 -23.192 2.572 1.00 47.06 208 VAL A C 1
ATOM 1486 O O . VAL A 1 208 ? 2.735 -23.743 3.290 1.00 47.06 208 VAL A O 1
ATOM 1489 N N . LEU A 1 209 ? 4.851 -23.523 2.585 1.00 44.50 209 LEU A N 1
ATOM 1490 C CA . LEU A 1 209 ? 5.453 -24.527 3.468 1.00 44.50 209 LEU A CA 1
ATOM 1491 C C . LEU A 1 209 ? 5.689 -24.004 4.894 1.00 44.50 209 LEU A C 1
ATOM 1493 O O . LEU A 1 209 ? 5.871 -24.794 5.810 1.00 44.50 209 LEU A O 1
ATOM 1497 N N . GLN A 1 210 ? 5.680 -22.683 5.088 1.00 48.16 210 GLN A N 1
ATOM 1498 C CA . GLN A 1 210 ? 5.672 -22.036 6.404 1.00 48.16 210 GLN A CA 1
ATOM 1499 C C . GLN A 1 210 ? 4.259 -21.849 6.980 1.00 48.16 210 GLN A C 1
ATOM 1501 O O . GLN A 1 210 ? 4.125 -21.252 8.050 1.00 48.16 210 GLN A O 1
ATOM 1506 N N . ALA A 1 211 ? 3.206 -22.343 6.309 1.00 39.28 211 ALA A N 1
ATOM 1507 C CA . ALA A 1 211 ? 1.907 -22.481 6.956 1.00 39.28 211 ALA A CA 1
ATOM 1508 C C . ALA A 1 211 ? 2.112 -23.323 8.227 1.00 39.28 211 ALA A C 1
ATOM 1510 O O . ALA A 1 211 ? 2.696 -24.402 8.139 1.00 39.28 211 ALA A O 1
ATOM 1511 N N . PRO A 1 212 ? 1.724 -22.829 9.412 1.00 40.88 212 PRO A N 1
ATOM 1512 C CA . PRO A 1 212 ? 1.979 -23.558 10.638 1.00 40.88 212 PRO A CA 1
ATOM 1513 C C . PRO A 1 212 ? 1.264 -24.909 10.569 1.00 40.88 212 PRO A C 1
ATOM 1515 O O . PRO A 1 212 ? 0.041 -24.961 10.442 1.00 40.88 212 PRO A O 1
ATOM 1518 N N . ASP A 1 213 ? 2.026 -25.992 10.728 1.00 41.19 213 ASP A N 1
ATOM 1519 C CA . ASP A 1 213 ? 1.543 -27.351 11.012 1.00 41.19 213 ASP A CA 1
ATOM 1520 C C . ASP A 1 213 ? 0.838 -27.431 12.390 1.00 41.19 213 ASP A C 1
ATOM 1522 O O . ASP A 1 213 ? 0.934 -28.419 13.112 1.00 41.19 213 ASP A O 1
ATOM 1526 N N . SER A 1 214 ? 0.124 -26.387 12.821 1.00 42.38 214 SER A N 1
ATOM 1527 C CA . SER A 1 214 ? -0.571 -26.354 14.110 1.00 42.38 214 SER A CA 1
ATOM 1528 C C . SER A 1 214 ? -1.974 -26.966 14.064 1.00 42.38 214 SER A C 1
ATOM 1530 O O . SER A 1 214 ? -2.677 -26.947 15.072 1.00 42.38 214 SER A O 1
ATOM 1532 N N . ALA A 1 215 ? -2.396 -27.537 12.930 1.00 40.53 215 ALA A N 1
ATOM 1533 C CA . ALA A 1 215 ? -3.730 -28.120 12.780 1.00 40.53 215 ALA A CA 1
ATOM 1534 C C . ALA A 1 215 ? -3.797 -29.650 12.959 1.00 40.53 215 ALA A C 1
ATOM 1536 O O . ALA A 1 215 ? -4.893 -30.208 12.910 1.00 40.53 215 ALA A O 1
ATOM 1537 N N . SER A 1 216 ? -2.686 -30.355 13.200 1.00 44.22 216 SER A N 1
ATOM 1538 C CA . SER A 1 216 ? -2.729 -31.817 13.344 1.00 44.22 216 SER A CA 1
ATOM 1539 C C . SER A 1 216 ? -1.748 -32.368 14.377 1.00 44.22 216 SER A C 1
ATOM 1541 O O . SER A 1 216 ? -0.751 -32.961 13.991 1.00 44.22 216 SER A O 1
ATOM 1543 N N . SER A 1 217 ? -2.067 -32.189 15.667 1.00 41.34 217 SER A N 1
ATOM 1544 C CA . SER A 1 217 ? -1.918 -33.185 16.755 1.00 41.34 217 SER A CA 1
ATOM 1545 C C . SER A 1 217 ? -1.742 -32.505 18.122 1.00 41.34 217 SER A C 1
ATOM 1547 O O . SER A 1 217 ? -0.621 -32.257 18.547 1.00 41.34 217 SER A O 1
ATOM 1549 N N . ASP A 1 218 ? -2.839 -32.148 18.792 1.00 34.78 218 ASP A N 1
ATOM 1550 C CA . ASP A 1 218 ? -3.193 -32.733 20.097 1.00 34.78 218 ASP A CA 1
ATOM 1551 C C . ASP A 1 218 ? -4.448 -32.052 20.652 1.00 34.78 218 ASP A C 1
ATOM 1553 O O . ASP A 1 218 ? -4.436 -30.943 21.191 1.00 34.78 218 ASP A O 1
ATOM 1557 N N . GLY A 1 219 ? -5.571 -32.754 20.521 1.00 44.19 219 GLY A N 1
ATOM 1558 C CA . GLY A 1 219 ? -6.693 -32.545 21.410 1.00 44.19 219 GLY A CA 1
ATOM 1559 C C . GLY A 1 219 ? -6.327 -33.110 22.777 1.00 44.19 219 GLY A C 1
ATOM 1560 O O . GLY A 1 219 ? -6.222 -34.320 22.932 1.00 44.19 219 GLY A O 1
ATOM 1561 N N . GLY A 1 220 ? -6.202 -32.231 23.767 1.00 42.09 220 GLY A N 1
ATOM 1562 C CA . GLY A 1 220 ? -6.346 -32.604 25.170 1.00 42.09 220 GLY A CA 1
ATOM 1563 C C . GLY A 1 220 ? -5.064 -32.658 25.989 1.00 42.09 220 GLY A C 1
ATOM 1564 O O . GLY A 1 220 ? -4.662 -33.728 26.413 1.00 42.09 220 GLY A O 1
ATOM 1565 N N . GLN A 1 221 ? -4.547 -31.497 26.390 1.00 34.06 221 GLN A N 1
ATOM 1566 C CA . GLN A 1 221 ? -4.266 -31.251 27.807 1.00 34.06 221 GLN A CA 1
ATOM 1567 C C . GLN A 1 221 ? -3.978 -29.771 28.034 1.00 34.06 221 GLN A C 1
ATOM 1569 O O . GLN A 1 221 ? -3.058 -29.206 27.459 1.00 34.06 221 GLN A O 1
ATOM 1574 N N . ILE A 1 222 ? -4.768 -29.141 28.899 1.00 39.03 222 ILE A N 1
ATOM 1575 C CA . ILE A 1 222 ? -4.419 -27.857 29.498 1.00 39.03 222 ILE A CA 1
ATOM 1576 C C . ILE A 1 222 ? -3.576 -28.214 30.728 1.00 39.03 222 IL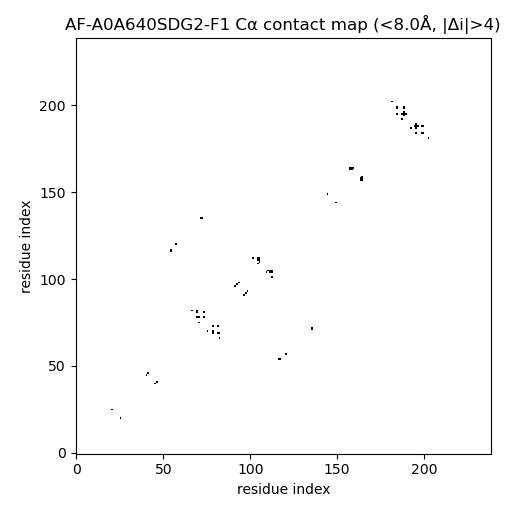E A C 1
ATOM 1578 O O . ILE A 1 222 ? -4.150 -28.711 31.702 1.00 39.03 222 ILE A O 1
ATOM 1582 N N . PRO A 1 223 ? -2.243 -28.038 30.743 1.00 34.25 223 PRO A N 1
ATOM 1583 C CA . PRO A 1 223 ? -1.519 -28.112 31.996 1.00 34.25 223 PRO A CA 1
ATOM 1584 C C . PRO A 1 223 ? -1.886 -26.874 32.814 1.00 34.25 223 PRO A C 1
ATOM 1586 O O . PRO A 1 223 ? -1.472 -25.749 32.537 1.00 34.25 223 PRO A O 1
ATOM 1589 N N . SER A 1 224 ? -2.689 -27.096 33.851 1.00 39.34 224 SER A N 1
ATOM 1590 C CA . SER A 1 224 ? -2.832 -26.198 34.987 1.00 39.34 224 SER A CA 1
ATOM 1591 C C . SER A 1 224 ? -1.475 -26.068 35.686 1.00 39.34 224 SER A C 1
ATOM 1593 O O . SER A 1 224 ? -1.182 -26.781 36.644 1.00 39.34 224 SER A O 1
ATOM 1595 N N . THR A 1 225 ? -0.615 -25.181 35.189 1.00 35.41 225 THR A N 1
ATOM 1596 C CA . THR A 1 225 ? 0.614 -24.771 35.873 1.00 35.41 225 THR A CA 1
ATOM 1597 C C . THR A 1 225 ? 0.455 -23.333 36.340 1.00 35.41 225 THR A C 1
ATOM 1599 O O . THR A 1 225 ? 0.824 -22.372 35.675 1.00 35.41 225 THR A O 1
ATOM 1602 N N . THR A 1 226 ? -0.169 -23.231 37.510 1.00 40.62 226 THR A N 1
ATOM 1603 C CA . THR A 1 226 ? 0.121 -22.298 38.601 1.00 40.62 226 THR A CA 1
ATOM 1604 C C . THR A 1 226 ? 1.314 -21.369 38.344 1.00 40.62 226 THR A C 1
ATOM 1606 O O . THR A 1 226 ? 2.447 -21.688 38.697 1.00 40.62 226 THR A O 1
ATOM 1609 N N . LEU A 1 227 ? 1.053 -20.177 37.806 1.00 35.28 227 LEU A N 1
ATOM 1610 C CA . LEU A 1 227 ? 1.938 -19.026 37.966 1.00 35.28 227 LEU A CA 1
ATOM 1611 C C . LEU A 1 227 ? 1.340 -18.136 39.052 1.00 35.28 227 LEU A C 1
ATOM 1613 O O . LEU A 1 227 ? 0.300 -17.502 38.882 1.00 35.28 227 LEU A O 1
ATOM 1617 N N . GLY A 1 228 ? 1.989 -18.189 40.214 1.00 31.70 228 GLY A N 1
ATOM 1618 C CA . GLY A 1 228 ? 1.609 -17.471 41.417 1.00 31.70 228 GLY A CA 1
ATOM 1619 C C . GLY A 1 228 ? 1.555 -15.967 41.183 1.00 31.70 228 GLY A C 1
ATOM 1620 O O . GLY A 1 228 ? 2.579 -15.308 41.015 1.00 31.70 228 GLY A O 1
ATOM 1621 N N . PHE A 1 229 ? 0.345 -15.420 41.262 1.00 37.09 229 PHE A N 1
ATOM 1622 C CA . PHE A 1 229 ? 0.134 -14.025 41.613 1.00 37.09 229 PHE A CA 1
ATOM 1623 C C . PHE A 1 229 ? 0.689 -13.812 43.026 1.00 37.09 229 PHE A C 1
ATOM 1625 O O . PHE A 1 229 ? 0.062 -14.165 44.028 1.00 37.09 229 PHE A O 1
ATOM 1632 N N . ALA A 1 230 ? 1.897 -13.257 43.104 1.00 36.72 230 ALA A N 1
ATOM 1633 C CA . ALA A 1 230 ? 2.434 -12.720 44.339 1.00 36.72 230 ALA A CA 1
ATOM 1634 C C . ALA A 1 230 ? 1.526 -11.572 44.798 1.00 36.72 230 ALA A C 1
ATOM 1636 O O . ALA A 1 230 ? 1.513 -10.467 44.260 1.00 36.72 230 ALA A O 1
ATOM 1637 N N . ARG A 1 231 ? 0.729 -11.906 45.807 1.00 37.88 231 ARG A N 1
ATOM 1638 C CA . ARG A 1 231 ? -0.078 -11.050 46.664 1.00 37.88 231 ARG A CA 1
ATOM 1639 C C . ARG A 1 231 ? 0.798 -9.950 47.279 1.00 37.88 231 ARG A C 1
ATOM 1641 O O . ARG A 1 231 ? 1.361 -10.148 48.349 1.00 37.88 231 ARG A O 1
ATOM 1648 N N . VAL A 1 232 ? 0.884 -8.782 46.647 1.00 40.22 232 VAL A N 1
ATOM 1649 C CA . VAL A 1 232 ? 1.296 -7.548 47.336 1.00 40.22 232 VAL A CA 1
ATOM 1650 C C . VAL A 1 232 ? 0.024 -6.881 47.846 1.00 40.22 232 VAL A C 1
ATOM 1652 O O . VAL A 1 232 ? -0.591 -6.047 47.189 1.00 40.22 232 VAL A O 1
ATOM 1655 N N . GLY A 1 233 ? -0.423 -7.356 49.009 1.00 33.31 233 GLY A N 1
ATOM 1656 C CA . GLY A 1 233 ? -1.397 -6.659 49.836 1.00 33.31 233 GLY A CA 1
ATOM 1657 C C . GLY A 1 233 ? -0.703 -5.554 50.629 1.00 33.31 233 GLY A C 1
ATOM 1658 O O . GLY A 1 233 ? 0.417 -5.739 51.099 1.00 33.31 233 GLY A O 1
ATOM 1659 N N . GLY A 1 234 ? -1.382 -4.422 50.787 1.00 32.47 234 GLY A N 1
ATOM 1660 C CA . GLY A 1 234 ? -0.923 -3.348 51.662 1.00 32.47 234 GLY A CA 1
ATOM 1661 C C . GLY A 1 234 ? -1.586 -2.009 51.373 1.00 32.47 234 GLY A C 1
ATOM 1662 O O . GLY A 1 234 ? -0.900 -1.048 51.051 1.00 32.47 234 GLY A O 1
ATOM 1663 N N . ALA A 1 235 ? -2.913 -1.938 51.477 1.00 41.38 235 ALA A N 1
ATOM 1664 C CA . ALA A 1 235 ? -3.582 -0.661 51.698 1.00 41.38 235 ALA A CA 1
ATOM 1665 C C . ALA A 1 235 ? -3.396 -0.252 53.168 1.00 41.38 235 ALA A C 1
ATOM 1667 O O . ALA A 1 235 ? -3.593 -1.096 54.044 1.00 41.38 235 ALA A O 1
ATOM 1668 N N . PRO A 1 236 ? -3.128 1.025 53.465 1.00 50.72 236 PRO A N 1
ATOM 1669 C CA . PRO A 1 236 ? -3.546 1.612 54.720 1.00 50.72 236 PRO A CA 1
ATOM 1670 C C . PRO A 1 236 ? -4.746 2.524 54.464 1.00 50.72 236 PRO A C 1
ATOM 1672 O O . PRO A 1 236 ? -4.643 3.606 53.892 1.00 50.72 236 PRO A O 1
ATOM 1675 N N . THR A 1 237 ? -5.909 2.071 54.918 1.00 48.75 237 THR A N 1
ATOM 1676 C CA . THR A 1 237 ? -6.937 2.969 55.444 1.00 48.75 237 THR A CA 1
ATOM 1677 C C . THR A 1 237 ? -6.365 3.726 56.640 1.00 48.75 237 THR A C 1
ATOM 1679 O O . THR A 1 237 ? -5.707 3.099 57.467 1.00 48.75 237 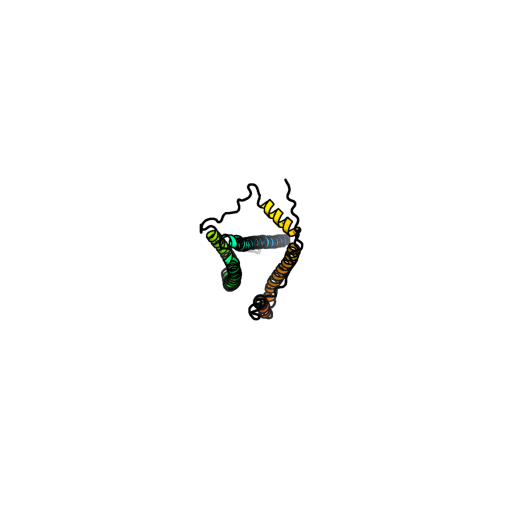THR A O 1
ATOM 1682 N N . VAL A 1 238 ? -6.674 5.015 56.780 1.00 49.62 238 VAL A N 1
ATOM 1683 C CA . VAL A 1 238 ? -7.380 5.602 57.937 1.00 49.62 238 VAL A CA 1
ATOM 1684 C C . VAL A 1 238 ? -7.580 7.106 57.685 1.00 49.62 238 VAL A C 1
ATOM 1686 O O . VAL A 1 238 ? -6.771 7.747 57.022 1.00 49.62 238 VAL A O 1
ATOM 1689 N N . ARG A 1 239 ? -8.737 7.558 58.180 1.00 41.88 239 ARG A N 1
ATOM 1690 C CA . ARG A 1 239 ? -9.259 8.918 58.377 1.00 41.88 239 ARG A CA 1
ATOM 1691 C C . ARG A 1 239 ? -8.244 10.045 58.537 1.00 41.88 239 ARG A C 1
ATOM 1693 O O . ARG A 1 239 ? -7.268 9.853 59.290 1.00 41.88 239 ARG A O 1
#

pLDDT: mean 73.29, std 19.24, range [31.7, 96.94]

Sequence (239 aa):
MTRSTAEVEAGGTAGAGALTWHGGFGRLWGAAAVSRFGDALRGTALSLLALSFALTTLQTLFDNAATALLPVVVPQEALDLANARLMTGQELTGRFVGGPPAPVLIALGAALPFLADAATYLLAAALVASPHAAPPSARPATAGRTLRRENADGLRQLWRDRVLRAFCLSVAPADVGIGALVATLVVVVENRPAAGLPALGTVVLLPVLQAPDSASSDGGQIPSTTLGFARVGGAPTVR

Radius of gyration: 34.16 Å; Cα contacts (8 Å, |Δi|>4): 44; chains: 1; bounding box: 69×65×146 Å